Protein AF-A0A4Q4Y259-F1 (afdb_monomer_lite)

Radius of gyration: 26.45 Å; chains: 1; bounding box: 68×45×66 Å

Secondary structure (DSSP, 8-state):
-PPPSTTS-TTS-S-SSHHHHTT---SS-S----GGGS-HHHHHHT----TT-----BTTBSS----TTTGGGGSTT-HHHHHHHHHHHHHHHHSPPP--HHHHHHHHHHHHTTTS-HHHHHHHH-SS-EEEEEE-SSEEEEEEEETTEEEEEEEETT--TT-GGGTTTSHHHHHHHHHHHHH---PPPPHHHHHHHHHHHHHHTHHHHHHHHHHHHHH--S-GGGSHHHHHHHHHHHIIIIIS-HHHHHHHHHHHHHHHH--S--HHHHHHHHT--TT-SSSTTS--HHHHHHHHHHHHHTTSSPP---SEEEEEETT--EEEEEE----

Sequence (331 aa):
MPYSEANAPDHIPEGELVEALLSEKRPGGIGTVPLQDLTPEQRAITNLVKLGERNDRIKGDPYGVLAKWSGNVAHPEDVRMLGVLGPVCEELAMLEQRDTEEIRAIQTLLQRIPITEPDALGKEMATDDFEVVRDLPEELVVRFLLHSKTVRLMHAKDLDKGDTKTYDRATRAKVAKRKEEALLDEGKMPIATQQYLMAHILAERKNEFGARFNAEKDARPMDHRKSVLGELRSLAREMYWLDLSQTERADARKEADRMHQSLEPHDELAAIRSCWYSAWSNAGKDVDPFRNYLKDQTAAKSRVWEFVEEDIFVAVDKNLNVVFCNVENIV

Foldseek 3Di:
DDDDPPPPPPPDFPDPDVCSVVVDDDPDDDDDDDPVPDDPVRVVVVPQPDPDDDPQDDVPDNPDDDDPPVGCCPPPPPPVVCVVVVVVVVVVVPDDDPPDPLVVLVVVLVVCLLPDDPQVSQVVQAPDDKDFPDDDCQKTWIWGDRPPFIEIEMERQQDDPVDPVSVCVRPLNVQLVVVLVVLPPDDDQDPLLLLLQLLVCCVVPVVPQVVQLVVCLVVVDPPCCPGSLVVSSLVSLQCLQPVDDPVRNVVSVVVSVVVVPDPDDSPSSVSSVSSDDPQCPPPPSNDRVSNVVSSVVSSVVVCSDPDDPTQWYWYAYSSSHTPDIDHHDPD

pLDDT: mean 74.48, std 22.22, range [24.39, 97.44]

Structure (mmCIF, N/CA/C/O backbone):
data_AF-A0A4Q4Y259-F1
#
_entry.id   AF-A0A4Q4Y259-F1
#
loop_
_atom_site.group_PDB
_atom_site.id
_atom_site.type_symbol
_atom_site.label_atom_id
_atom_site.label_alt_id
_atom_site.label_comp_id
_atom_site.label_asym_id
_atom_site.label_entity_id
_atom_site.label_seq_id
_atom_site.pdbx_PDB_ins_code
_atom_site.Cartn_x
_atom_site.Cartn_y
_atom_site.Cartn_z
_atom_site.occupancy
_atom_site.B_iso_or_equiv
_atom_site.auth_seq_id
_atom_site.auth_comp_id
_atom_site.auth_asym_id
_atom_site.auth_atom_id
_atom_site.pdbx_PDB_model_num
ATOM 1 N N . MET A 1 1 ? -3.836 -9.875 -19.331 1.00 24.39 1 MET A N 1
ATOM 2 C CA . MET A 1 1 ? -4.846 -10.262 -20.347 1.00 24.39 1 MET A CA 1
ATOM 3 C C . MET A 1 1 ? -6.226 -10.009 -19.763 1.00 24.39 1 MET A C 1
ATOM 5 O O . MET A 1 1 ? -6.398 -10.388 -18.608 1.00 24.39 1 MET A O 1
ATOM 9 N N . PRO A 1 2 ? -7.178 -9.374 -20.471 1.00 34.97 2 PRO A N 1
ATOM 10 C CA . PRO A 1 2 ? -8.530 -9.264 -19.949 1.00 34.97 2 PRO A CA 1
ATOM 11 C C . PRO A 1 2 ? -9.170 -10.649 -20.054 1.00 34.97 2 PRO A C 1
ATOM 13 O O . PRO A 1 2 ? -9.213 -11.249 -21.129 1.00 34.97 2 PRO A O 1
ATOM 16 N N . TYR A 1 3 ? -9.572 -11.197 -18.913 1.00 27.38 3 TYR A N 1
ATOM 17 C CA . TYR A 1 3 ? -10.376 -12.408 -18.880 1.00 27.38 3 TYR A CA 1
ATOM 18 C C . TYR A 1 3 ? -11.761 -12.096 -19.451 1.00 27.38 3 TYR A C 1
ATOM 20 O O . TYR A 1 3 ? -12.354 -11.067 -19.141 1.00 27.38 3 TYR A O 1
ATOM 28 N N . SER A 1 4 ? -12.242 -12.998 -20.302 1.00 34.53 4 SER A N 1
ATOM 29 C CA . SER A 1 4 ? -13.571 -12.984 -20.901 1.00 34.53 4 SER A CA 1
ATOM 30 C C . SER A 1 4 ? -14.673 -13.089 -19.844 1.00 34.53 4 SER A C 1
ATOM 32 O O . SER A 1 4 ? -14.618 -13.953 -18.968 1.00 34.53 4 SER A O 1
ATOM 34 N N . GLU A 1 5 ? -15.693 -12.260 -20.029 1.00 41.47 5 GLU A N 1
ATOM 35 C CA . GLU A 1 5 ? -16.907 -11.976 -19.246 1.00 41.47 5 GLU A CA 1
ATOM 36 C C . GLU A 1 5 ? -17.855 -13.163 -18.975 1.00 41.47 5 GLU A C 1
ATOM 38 O O . GLU A 1 5 ? -19.022 -12.972 -18.659 1.00 41.47 5 GLU A O 1
ATOM 43 N N . ALA A 1 6 ? -17.409 -14.413 -19.083 1.00 36.09 6 ALA A N 1
ATOM 44 C CA . ALA A 1 6 ? -18.327 -15.555 -19.084 1.00 36.09 6 ALA A CA 1
ATOM 45 C C . ALA A 1 6 ? -18.916 -15.913 -17.702 1.00 36.09 6 ALA A C 1
ATOM 47 O O . ALA A 1 6 ? -19.852 -16.701 -17.641 1.00 36.09 6 ALA A O 1
ATOM 48 N N . ASN A 1 7 ? -18.386 -15.349 -16.608 1.00 37.34 7 ASN A N 1
ATOM 49 C CA . ASN A 1 7 ? -18.832 -15.629 -15.233 1.00 37.34 7 ASN A CA 1
ATOM 50 C C . ASN A 1 7 ? -19.147 -14.355 -14.422 1.00 37.34 7 ASN A C 1
ATOM 52 O O . ASN A 1 7 ? -19.228 -14.415 -13.195 1.00 37.34 7 ASN A O 1
ATOM 56 N N . ALA A 1 8 ? -19.262 -13.197 -15.077 1.00 37.75 8 ALA A N 1
ATOM 57 C CA . ALA A 1 8 ? -19.633 -11.957 -14.405 1.00 37.75 8 ALA A CA 1
ATOM 58 C C . ALA A 1 8 ? -21.146 -11.953 -14.101 1.00 37.75 8 ALA A C 1
ATOM 60 O O . ALA A 1 8 ? -21.926 -12.364 -14.958 1.00 37.75 8 ALA A O 1
ATOM 61 N N . PRO A 1 9 ? -21.582 -11.509 -12.909 1.00 39.56 9 PRO A N 1
ATOM 62 C CA . PRO A 1 9 ? -22.999 -11.311 -12.625 1.00 39.56 9 PRO A CA 1
ATOM 63 C C . PRO A 1 9 ? -23.635 -10.299 -13.593 1.00 39.56 9 PRO A C 1
ATOM 65 O O . PRO A 1 9 ? -23.009 -9.291 -13.911 1.00 39.56 9 PRO A O 1
ATOM 68 N N . ASP A 1 10 ? -24.897 -10.510 -13.983 1.00 39.22 10 ASP A N 1
ATOM 69 C CA . ASP A 1 10 ? -25.630 -9.717 -15.000 1.00 39.22 10 ASP A CA 1
ATOM 70 C C . ASP A 1 10 ? -25.783 -8.203 -14.699 1.00 39.22 10 ASP A C 1
ATOM 72 O O . ASP A 1 10 ? -26.391 -7.467 -15.471 1.00 39.22 10 ASP A O 1
ATOM 76 N N . HIS A 1 11 ? -25.272 -7.721 -13.564 1.00 40.78 11 HIS A N 1
ATOM 77 C CA . HIS A 1 11 ? -25.380 -6.340 -13.083 1.00 40.78 11 HIS A CA 1
ATOM 78 C C . HIS A 1 11 ? -24.068 -5.544 -13.164 1.00 40.78 11 HIS A C 1
ATOM 80 O O . HIS A 1 11 ? -24.002 -4.432 -12.641 1.00 40.78 11 HIS A O 1
ATOM 86 N N . ILE A 1 12 ? -23.026 -6.072 -13.814 1.00 37.03 12 ILE A N 1
ATOM 87 C CA . ILE A 1 12 ? -21.824 -5.281 -14.108 1.00 37.03 12 ILE A CA 1
ATOM 88 C C . ILE A 1 12 ? -22.104 -4.377 -15.328 1.00 37.03 12 ILE A C 1
ATOM 90 O O . ILE A 1 12 ? -22.454 -4.894 -16.388 1.00 37.03 12 ILE A O 1
ATOM 94 N N . PRO A 1 13 ? -21.967 -3.040 -15.216 1.00 37.75 13 PRO A N 1
ATOM 95 C CA . PRO A 1 13 ? -22.137 -2.130 -16.349 1.00 37.75 13 PRO A CA 1
ATOM 96 C C . PRO A 1 13 ? -21.111 -2.414 -17.458 1.00 37.75 13 PRO A C 1
ATOM 98 O O . PRO A 1 13 ? -19.935 -2.611 -17.164 1.00 37.75 13 PRO A O 1
ATOM 101 N N . GLU A 1 14 ? -21.526 -2.342 -18.729 1.00 37.47 14 GLU A N 1
ATOM 102 C CA . GLU A 1 14 ? -20.704 -2.616 -19.933 1.00 37.47 14 GLU A CA 1
ATOM 103 C C . GLU A 1 14 ? -19.493 -1.663 -20.135 1.00 37.47 14 GLU A C 1
ATOM 105 O O . GLU A 1 14 ? -18.800 -1.727 -21.151 1.00 37.47 14 GLU A O 1
ATOM 110 N N . GLY A 1 15 ? -19.205 -0.757 -19.193 1.00 40.38 15 GLY A N 1
ATOM 111 C CA . GLY A 1 15 ? -18.037 0.120 -19.248 1.00 40.38 15 GLY A CA 1
ATOM 112 C C . GLY A 1 15 ? -17.728 0.828 -17.927 1.00 40.38 15 GLY A C 1
ATOM 113 O O . GLY A 1 15 ? -18.624 1.247 -17.202 1.00 40.38 15 GLY A O 1
ATOM 114 N N . GLU A 1 16 ? -16.437 1.028 -17.649 1.00 36.19 16 GLU A N 1
ATOM 115 C CA . GLU A 1 16 ? -15.901 1.677 -16.434 1.00 36.19 16 GLU A CA 1
ATOM 116 C C . GLU A 1 16 ? -15.997 3.223 -16.452 1.00 36.19 16 GLU A C 1
ATOM 118 O O . GLU A 1 16 ? -15.296 3.915 -15.713 1.00 36.19 16 GLU A O 1
ATOM 123 N N . LEU A 1 17 ? -16.828 3.797 -17.327 1.00 39.91 17 LEU A N 1
ATOM 124 C CA . LEU A 1 17 ? -16.978 5.246 -17.489 1.00 39.91 17 LEU A CA 1
ATOM 125 C C . LEU A 1 17 ? -18.254 5.735 -16.799 1.00 39.91 17 LEU A C 1
ATOM 127 O O . LEU A 1 17 ? -19.310 5.117 -16.909 1.00 39.91 17 LEU A O 1
ATOM 131 N N . VAL A 1 18 ? -18.175 6.888 -16.130 1.00 37.44 18 VAL A N 1
ATOM 132 C CA . VAL A 1 18 ? -19.311 7.522 -15.430 1.00 37.44 18 VAL A CA 1
ATOM 133 C C . VAL A 1 18 ? -20.501 7.735 -16.367 1.00 37.44 18 VAL A C 1
ATOM 135 O O . VAL A 1 18 ? -21.645 7.579 -15.961 1.00 37.44 18 VAL A O 1
ATOM 138 N N . GLU A 1 19 ? -20.252 8.021 -17.642 1.00 42.81 19 GLU A N 1
ATOM 139 C CA . GLU A 1 19 ? -21.302 8.166 -18.649 1.00 42.81 19 GLU A CA 1
ATOM 140 C C . GLU A 1 19 ? -22.092 6.869 -18.899 1.00 42.81 19 GLU A C 1
ATOM 142 O O . GLU A 1 19 ? -23.280 6.930 -19.211 1.00 42.81 19 GLU A O 1
ATOM 147 N N . ALA A 1 20 ? -21.464 5.701 -18.716 1.00 37.91 20 ALA A N 1
ATOM 148 C CA . ALA A 1 20 ? -22.149 4.410 -18.768 1.00 37.91 20 ALA A CA 1
ATOM 149 C C . ALA A 1 20 ? -22.998 4.170 -17.506 1.00 37.91 20 ALA A C 1
ATOM 151 O O . ALA A 1 20 ? -24.110 3.659 -17.612 1.00 37.91 20 ALA A O 1
ATOM 152 N N . LEU A 1 21 ? -22.524 4.614 -16.335 1.00 36.25 21 LEU A N 1
ATOM 153 C CA . LEU A 1 21 ? -23.263 4.545 -15.064 1.00 36.25 21 LEU A CA 1
ATOM 154 C C . LEU A 1 21 ? -24.482 5.482 -15.026 1.00 36.25 21 LEU A C 1
ATOM 156 O O . LEU A 1 21 ? -25.483 5.166 -14.391 1.00 36.25 21 LEU A O 1
ATOM 160 N N . LEU A 1 22 ? -24.425 6.613 -15.732 1.00 41.03 22 LEU A N 1
ATOM 161 C CA . LEU A 1 22 ? -25.507 7.602 -15.788 1.00 41.03 22 LEU A CA 1
ATOM 162 C C . LEU A 1 22 ? -26.545 7.330 -16.894 1.00 41.03 22 LEU A C 1
ATOM 164 O O . LEU A 1 22 ? -27.481 8.106 -17.051 1.00 41.03 22 LEU A O 1
ATOM 168 N N . SER A 1 23 ? -26.416 6.239 -17.664 1.00 40.19 23 SER A N 1
ATOM 169 C CA . SER A 1 23 ? -27.315 5.893 -18.787 1.00 40.19 23 SER A CA 1
ATOM 170 C C . SER A 1 23 ? -27.479 6.991 -19.855 1.00 40.19 23 SER A C 1
ATOM 172 O O . SER A 1 23 ? -28.432 6.979 -20.639 1.00 40.19 23 SER A O 1
ATOM 174 N N . GLU A 1 24 ? -26.537 7.932 -19.947 1.00 41.72 24 GLU A N 1
ATOM 175 C CA . GLU A 1 24 ? -26.575 9.013 -20.928 1.00 41.72 24 GLU A CA 1
ATOM 176 C C . GLU A 1 24 ? -25.781 8.621 -22.181 1.00 41.72 24 GLU A C 1
ATOM 178 O O . GLU A 1 24 ? -24.554 8.726 -22.249 1.00 41.72 24 GLU A O 1
ATOM 183 N N . LYS A 1 25 ? -26.483 8.184 -23.235 1.00 35.44 25 LYS A N 1
ATOM 184 C CA . LYS A 1 25 ? -25.860 8.027 -24.557 1.00 35.44 25 LYS A CA 1
ATOM 185 C C . LYS A 1 25 ? -25.509 9.404 -25.120 1.00 35.44 25 LYS A C 1
ATOM 187 O O . LYS A 1 25 ? -26.401 10.176 -25.471 1.00 35.44 25 LYS A O 1
ATOM 192 N N . ARG A 1 26 ? -24.213 9.692 -25.292 1.00 38.00 26 ARG A N 1
ATOM 193 C CA . ARG A 1 26 ? -23.769 10.874 -26.048 1.00 38.00 26 ARG A CA 1
ATOM 194 C C . ARG A 1 26 ? -24.343 10.837 -27.475 1.00 38.00 26 ARG A C 1
ATOM 196 O O . ARG A 1 26 ? -24.192 9.822 -28.162 1.00 38.00 26 ARG A O 1
ATOM 203 N N . PRO A 1 27 ? -24.940 11.933 -27.972 1.00 34.78 27 PRO A N 1
ATOM 204 C CA . PRO A 1 27 ? -25.269 12.054 -29.381 1.00 34.78 27 PRO A CA 1
ATOM 205 C C . PRO A 1 27 ? -23.975 12.336 -30.156 1.00 34.78 27 PRO A C 1
ATOM 207 O O . PRO A 1 27 ? -23.442 13.441 -30.123 1.00 34.78 27 PRO A O 1
ATOM 210 N N . GLY A 1 28 ? -23.454 11.314 -30.833 1.00 41.75 28 GLY A N 1
ATOM 211 C CA . GLY A 1 28 ? -22.252 11.411 -31.664 1.00 41.75 28 GLY A CA 1
ATOM 212 C C . GLY A 1 28 ? -21.236 10.346 -31.281 1.00 41.75 28 GLY A C 1
ATOM 213 O O . GLY A 1 28 ? -20.637 10.405 -30.212 1.00 41.75 28 GLY A O 1
ATOM 214 N N . GLY A 1 29 ? -21.099 9.347 -32.151 1.00 33.62 29 GLY A N 1
ATOM 215 C CA . GLY A 1 29 ? -20.267 8.170 -31.937 1.00 33.62 29 GLY A CA 1
ATOM 216 C C . GLY A 1 29 ? -18.776 8.450 -31.740 1.00 33.62 29 GLY A C 1
ATOM 217 O O . GLY A 1 29 ? -18.287 9.573 -31.832 1.00 33.62 29 GLY A O 1
ATOM 218 N N . ILE A 1 30 ? -18.081 7.348 -31.467 1.00 37.62 30 ILE A N 1
ATOM 219 C CA . ILE A 1 30 ? -16.670 7.201 -31.107 1.00 37.62 30 ILE A CA 1
ATOM 220 C C . ILE A 1 30 ? -15.769 8.038 -32.028 1.00 37.62 30 ILE A C 1
ATOM 222 O O . ILE A 1 30 ? -15.436 7.646 -33.142 1.00 37.62 30 ILE A O 1
ATOM 226 N N . GLY A 1 31 ? -15.369 9.204 -31.534 1.00 34.03 31 GLY A N 1
ATOM 227 C CA . GLY A 1 31 ? -14.418 10.095 -32.180 1.00 34.03 31 GLY A CA 1
ATOM 228 C C . GLY A 1 31 ? -13.894 11.073 -31.143 1.00 34.03 31 GLY A C 1
ATOM 229 O O . GLY A 1 31 ? -14.495 12.111 -30.886 1.00 34.03 31 GLY A O 1
ATOM 230 N N . THR A 1 32 ? -12.794 10.718 -30.486 1.00 38.12 32 THR A N 1
ATOM 231 C CA . THR A 1 32 ? -12.085 11.613 -29.567 1.00 38.12 32 THR A CA 1
ATOM 232 C C . THR A 1 32 ? -11.557 12.825 -30.335 1.00 38.12 32 THR A C 1
ATOM 234 O O . THR A 1 32 ? -10.631 12.689 -31.133 1.00 38.12 32 THR A O 1
ATOM 237 N N . VAL A 1 33 ? -12.128 14.007 -30.087 1.00 38.31 33 VAL A N 1
ATOM 238 C CA . VAL A 1 33 ? -11.609 15.285 -30.597 1.00 38.31 33 VAL A CA 1
ATOM 239 C C . VAL A 1 33 ? -10.505 15.783 -29.650 1.00 38.31 33 VAL A C 1
ATOM 241 O O . VAL A 1 33 ? -10.733 15.826 -28.436 1.00 38.31 33 VAL A O 1
ATOM 244 N N . PRO A 1 34 ? -9.307 16.139 -30.148 1.00 39.88 34 PRO A N 1
ATOM 245 C CA . PRO A 1 34 ? -8.234 16.680 -29.317 1.00 39.88 34 PRO A CA 1
ATOM 246 C C . PRO A 1 34 ? -8.643 17.977 -28.600 1.00 39.88 34 PRO A C 1
ATOM 248 O O . PRO A 1 34 ? -9.312 18.838 -29.162 1.00 39.88 34 PRO A O 1
ATOM 251 N N . LEU A 1 35 ? -8.202 18.157 -27.349 1.00 36.12 35 LEU A N 1
ATOM 252 C CA . LEU A 1 35 ? -8.631 19.265 -26.476 1.00 36.12 35 LEU A CA 1
ATOM 253 C C . LEU A 1 35 ? -8.304 20.664 -27.045 1.00 36.12 35 LEU A C 1
ATOM 255 O O . LEU A 1 35 ? -8.989 21.647 -26.739 1.00 36.12 35 LEU A O 1
ATOM 259 N N . GLN A 1 36 ? -7.246 20.769 -27.860 1.00 42.16 36 GLN A N 1
ATOM 260 C CA . GLN A 1 36 ? -6.876 22.003 -28.560 1.00 42.16 36 GLN A CA 1
ATOM 261 C C . GLN A 1 36 ? -7.914 22.455 -29.596 1.00 42.16 36 GLN A C 1
ATOM 263 O O . GLN A 1 36 ? -8.007 23.655 -29.840 1.00 42.16 36 GLN A O 1
ATOM 268 N N . ASP A 1 37 ? -8.724 21.527 -30.106 1.00 42.53 37 ASP A N 1
ATOM 269 C CA . ASP A 1 37 ? -9.690 21.762 -31.181 1.00 42.53 37 ASP A CA 1
ATOM 270 C C . ASP A 1 37 ? -11.105 22.054 -30.645 1.00 42.53 37 ASP A C 1
ATOM 272 O O . ASP A 1 37 ? -12.035 22.288 -31.414 1.00 42.53 37 ASP A O 1
ATOM 276 N N . LEU A 1 38 ? -11.275 22.069 -29.316 1.00 44.66 38 LEU A N 1
ATOM 277 C CA . LEU A 1 38 ? -12.524 22.448 -28.652 1.00 44.66 38 LEU A CA 1
ATOM 278 C C . LEU A 1 38 ? -12.680 23.969 -28.580 1.00 44.66 38 LEU A C 1
ATOM 280 O O . LEU A 1 38 ? -11.741 24.684 -28.208 1.00 44.66 38 LEU A O 1
ATOM 284 N N . THR A 1 39 ? -13.895 24.456 -28.841 1.00 53.72 39 THR A N 1
ATOM 285 C CA . THR A 1 39 ? -14.223 25.877 -28.658 1.00 53.72 39 THR A CA 1
ATOM 286 C C . THR A 1 39 ? -14.230 26.261 -27.168 1.00 53.72 39 THR A C 1
ATOM 288 O O . THR A 1 39 ? -14.347 25.388 -26.297 1.00 53.72 39 THR A O 1
ATOM 291 N N . PRO A 1 40 ? -14.109 27.558 -26.827 1.00 48.81 40 PRO A N 1
ATOM 292 C CA . PRO A 1 40 ? -14.155 28.020 -25.438 1.00 48.81 40 PRO A CA 1
ATOM 293 C C . PRO A 1 40 ? -15.427 27.598 -24.689 1.00 48.81 40 PRO A C 1
ATOM 295 O O . PRO A 1 40 ? -15.341 27.191 -23.531 1.00 48.81 40 PRO A O 1
ATOM 298 N N . GLU A 1 41 ? -16.588 27.617 -25.349 1.00 50.19 41 GLU A N 1
ATOM 299 C CA . GLU A 1 41 ? -17.862 27.190 -24.763 1.00 50.19 41 GLU A CA 1
ATOM 300 C C . GLU A 1 41 ? -17.892 25.674 -24.522 1.00 50.19 41 GLU A C 1
ATOM 302 O O . GLU A 1 41 ? -18.325 25.229 -23.462 1.00 50.19 41 GLU A O 1
ATOM 307 N N . GLN A 1 42 ? -17.358 24.870 -25.450 1.00 46.72 42 GLN A N 1
ATOM 308 C CA . GLN A 1 42 ? -17.239 23.419 -25.272 1.00 46.72 42 GLN A CA 1
ATOM 309 C C . GLN A 1 42 ? -16.281 23.068 -24.129 1.00 46.72 42 GLN A C 1
ATOM 311 O O . GLN A 1 42 ? -16.587 22.192 -23.324 1.00 46.72 42 GLN A O 1
ATOM 316 N N . ARG A 1 43 ? -15.156 23.783 -23.992 1.00 46.91 43 ARG A N 1
ATOM 317 C CA . ARG A 1 43 ? -14.239 23.617 -22.850 1.00 46.91 43 ARG A CA 1
ATOM 318 C C . ARG A 1 43 ? -14.888 23.975 -21.521 1.00 46.91 43 ARG A C 1
ATOM 320 O O . ARG A 1 43 ? -14.661 23.262 -20.546 1.00 46.91 43 ARG A O 1
ATOM 327 N N . ALA A 1 44 ? -15.694 25.032 -21.472 1.00 43.69 44 ALA A N 1
ATOM 328 C CA . ALA A 1 44 ? -16.391 25.429 -20.251 1.00 43.69 44 ALA A CA 1
ATOM 329 C C . ALA A 1 44 ? -17.349 24.334 -19.745 1.00 43.69 44 ALA A C 1
ATOM 331 O O . ALA A 1 44 ? -17.494 24.166 -18.540 1.00 43.69 44 ALA A O 1
ATOM 332 N N . ILE A 1 45 ? -17.926 23.536 -20.649 1.00 40.12 45 ILE A N 1
ATOM 333 C CA . ILE A 1 45 ? -18.827 22.424 -20.306 1.00 40.12 45 ILE A CA 1
ATOM 334 C C . ILE A 1 45 ? -18.051 21.181 -19.824 1.00 40.12 45 ILE A C 1
ATOM 336 O O . ILE A 1 45 ? -18.588 20.365 -19.082 1.00 40.12 45 ILE A O 1
ATOM 340 N N . THR A 1 46 ? -16.763 21.039 -20.171 1.00 39.53 46 THR A N 1
ATOM 341 C CA . THR A 1 46 ? -15.952 19.875 -19.750 1.00 39.53 46 THR A CA 1
ATOM 342 C C . THR A 1 46 ? -15.566 19.863 -18.265 1.00 39.53 46 THR A C 1
ATOM 344 O O . THR A 1 46 ? -15.065 18.844 -17.798 1.00 39.53 46 THR A O 1
ATOM 347 N N . ASN A 1 47 ? -15.778 20.962 -17.522 1.00 40.94 47 ASN A N 1
ATOM 348 C CA . ASN A 1 47 ? -15.535 21.077 -16.073 1.00 40.94 47 ASN A CA 1
ATOM 349 C C . ASN A 1 47 ? -14.184 20.507 -15.581 1.00 40.94 47 ASN A C 1
ATOM 351 O O . ASN A 1 47 ? -14.058 20.007 -14.463 1.00 40.94 47 ASN A O 1
ATOM 355 N N . LEU A 1 48 ? -13.134 20.625 -16.399 1.00 33.44 48 LEU A N 1
ATOM 356 C CA . LEU A 1 48 ? -11.762 20.368 -15.975 1.00 33.44 48 LEU A CA 1
ATOM 357 C C . LEU A 1 48 ? -11.286 21.553 -15.124 1.00 33.44 48 LEU A C 1
ATOM 359 O O . LEU A 1 48 ? -11.087 22.661 -15.623 1.00 33.44 48 LEU A O 1
ATOM 363 N N . VAL A 1 49 ? -11.128 21.319 -13.823 1.00 33.22 49 VAL A N 1
ATOM 364 C CA . VAL A 1 49 ? -10.568 22.281 -12.864 1.00 33.22 49 VAL A CA 1
ATOM 365 C C . VAL A 1 49 ? -9.212 22.812 -13.371 1.00 33.22 49 VAL A C 1
ATOM 367 O O . VAL A 1 49 ? -8.428 22.083 -13.978 1.00 33.22 49 VAL A O 1
ATOM 370 N N . LYS A 1 50 ? -8.984 24.116 -13.156 1.00 34.75 50 LYS A N 1
ATOM 371 C CA . LYS A 1 50 ? -7.931 24.978 -13.729 1.00 34.75 50 LYS A CA 1
ATOM 372 C C . LYS A 1 50 ? -6.578 24.298 -14.000 1.00 34.75 50 LYS A C 1
ATOM 374 O O . LYS A 1 50 ? -5.902 23.807 -13.102 1.00 34.75 50 LYS A O 1
ATOM 379 N N . LEU A 1 51 ? -6.141 24.413 -15.254 1.00 30.62 51 LEU A N 1
ATOM 380 C CA . LEU A 1 51 ? -4.812 24.033 -15.732 1.00 30.62 51 LEU A CA 1
ATOM 381 C C . LEU A 1 51 ? -3.710 24.870 -15.052 1.00 30.62 51 LEU A C 1
ATOM 383 O O . LEU A 1 51 ? -3.749 26.097 -15.117 1.00 30.62 51 LEU A O 1
ATOM 387 N N . GLY A 1 52 ? -2.695 24.212 -14.483 1.00 29.80 52 GLY A N 1
ATOM 388 C CA . GLY A 1 52 ? -1.431 24.851 -14.083 1.00 29.80 52 GLY A CA 1
ATOM 389 C C . GLY A 1 52 ? -0.867 24.409 -12.735 1.00 29.80 52 GLY A C 1
ATOM 390 O O . GLY A 1 52 ? 0.343 24.492 -12.540 1.00 29.80 52 GLY A O 1
ATOM 391 N N . GLU A 1 53 ? -1.697 23.873 -11.842 1.00 33.62 53 GLU A N 1
ATOM 392 C CA . GLU A 1 53 ? -1.242 23.370 -10.545 1.00 33.62 53 GLU A CA 1
ATOM 393 C C . GLU A 1 53 ? -1.438 21.861 -10.442 1.00 33.62 53 GLU A C 1
ATOM 395 O O . GLU A 1 53 ? -2.543 21.329 -10.531 1.00 33.62 53 GLU A O 1
ATOM 400 N N . ARG A 1 54 ? -0.316 21.161 -10.273 1.00 34.53 54 ARG A N 1
ATOM 401 C CA . ARG A 1 54 ? -0.273 19.741 -9.944 1.00 34.53 54 ARG A CA 1
ATOM 402 C C . ARG A 1 54 ? -0.365 19.643 -8.424 1.00 34.53 54 ARG A C 1
ATOM 404 O O . ARG A 1 54 ? 0.505 20.171 -7.732 1.00 34.53 54 ARG A O 1
ATOM 411 N N . ASN A 1 55 ? -1.425 19.027 -7.907 1.00 38.66 55 ASN A N 1
ATOM 412 C CA . ASN A 1 55 ? -1.524 18.753 -6.479 1.00 38.66 55 ASN A CA 1
ATOM 413 C C . ASN A 1 55 ? -1.022 17.327 -6.225 1.00 38.66 55 ASN A C 1
ATOM 415 O O . ASN A 1 55 ? -1.712 16.343 -6.469 1.00 38.66 55 ASN A O 1
ATOM 419 N N . ASP A 1 56 ? 0.241 17.233 -5.821 1.00 36.94 56 ASP A N 1
ATOM 420 C CA . ASP A 1 56 ? 1.026 15.991 -5.799 1.00 36.94 56 ASP A CA 1
ATOM 421 C C . ASP A 1 56 ? 0.831 15.167 -4.520 1.00 36.94 56 ASP A C 1
ATOM 423 O O . ASP A 1 56 ? 1.572 14.211 -4.288 1.00 36.94 56 ASP A O 1
ATOM 427 N N . ARG A 1 57 ? -0.066 15.597 -3.629 1.00 35.84 57 ARG A N 1
ATOM 428 C CA . ARG A 1 57 ? -0.184 15.061 -2.272 1.00 35.84 57 ARG A CA 1
ATOM 429 C C . ARG A 1 57 ? -1.636 15.005 -1.824 1.00 35.84 57 ARG A C 1
ATOM 431 O O . ARG A 1 57 ? -2.291 16.040 -1.737 1.00 35.84 57 ARG A O 1
ATOM 438 N N . ILE A 1 58 ? -2.073 13.814 -1.428 1.00 41.19 58 ILE A N 1
ATOM 439 C CA . ILE A 1 58 ? -3.249 13.626 -0.580 1.00 41.19 58 ILE A CA 1
ATOM 440 C C . ILE A 1 58 ? -2.790 13.822 0.869 1.00 41.19 58 ILE A C 1
ATOM 442 O O . ILE A 1 58 ? -1.778 13.266 1.305 1.00 41.19 58 ILE A O 1
ATOM 446 N N . LYS A 1 59 ? -3.490 14.658 1.638 1.00 34.12 59 LYS A N 1
ATOM 447 C CA . LYS A 1 59 ? -3.150 14.885 3.048 1.00 34.12 59 LYS A CA 1
ATOM 448 C C . LYS A 1 59 ? -3.551 13.638 3.849 1.00 34.12 59 LYS A C 1
ATOM 450 O O . LYS A 1 59 ? -4.727 13.444 4.116 1.00 34.12 59 LYS A O 1
ATOM 455 N N . GLY A 1 60 ? -2.573 12.804 4.205 1.00 35.03 60 GLY A N 1
ATOM 456 C CA . GLY A 1 60 ? -2.784 11.544 4.936 1.00 35.03 60 GLY A CA 1
ATOM 457 C C . GLY A 1 60 ? -2.317 10.293 4.188 1.00 35.03 60 GLY A C 1
ATOM 458 O O . GLY A 1 60 ? -2.090 9.276 4.829 1.00 35.03 60 GLY A O 1
ATOM 459 N N . ASP A 1 61 ? -2.078 10.388 2.876 1.00 35.41 61 ASP A N 1
ATOM 460 C CA . ASP A 1 61 ? -1.518 9.301 2.067 1.00 35.41 61 ASP A CA 1
ATOM 461 C C . ASP A 1 61 ? -0.363 9.832 1.193 1.00 35.41 61 ASP A C 1
ATOM 463 O O . ASP A 1 61 ? -0.589 10.454 0.149 1.00 35.41 61 ASP A O 1
ATOM 467 N N . PRO A 1 62 ? 0.898 9.635 1.621 1.00 33.59 62 PRO A N 1
ATOM 468 C CA . PRO A 1 62 ? 2.068 10.090 0.879 1.00 33.59 62 PRO A CA 1
ATOM 469 C C . PRO A 1 62 ? 2.406 9.220 -0.347 1.00 33.59 62 PRO A C 1
ATOM 471 O O . PRO A 1 62 ? 3.372 9.545 -1.045 1.00 33.59 62 PRO A O 1
ATOM 474 N N . TYR A 1 63 ? 1.645 8.151 -0.618 1.00 35.84 63 TYR A N 1
ATOM 475 C CA . TYR A 1 63 ? 1.868 7.205 -1.718 1.00 35.84 63 TYR A CA 1
ATOM 476 C C . TYR A 1 63 ? 0.719 7.140 -2.734 1.00 35.84 63 TYR A C 1
ATOM 478 O O . TYR A 1 63 ? 0.906 6.552 -3.801 1.00 35.84 63 TYR A O 1
ATOM 486 N N . GLY A 1 64 ? -0.416 7.787 -2.464 1.00 34.50 64 GLY A N 1
ATOM 487 C CA . GLY A 1 64 ? -1.526 7.916 -3.404 1.00 34.50 64 GLY A CA 1
ATOM 488 C C . GLY A 1 64 ? -1.101 8.598 -4.708 1.00 34.50 64 GLY A C 1
ATOM 489 O O . GLY A 1 64 ? -0.869 9.808 -4.759 1.00 34.50 64 GLY A O 1
ATOM 490 N N . VAL A 1 65 ? -0.985 7.822 -5.788 1.00 33.59 65 VAL A N 1
ATOM 491 C CA . VAL A 1 65 ? -0.754 8.347 -7.138 1.00 33.59 65 VAL A CA 1
ATOM 492 C C . VAL A 1 65 ? -2.108 8.611 -7.782 1.00 33.59 65 VAL A C 1
ATOM 494 O O . VAL A 1 65 ? -2.848 7.677 -8.075 1.00 33.59 65 VAL A O 1
ATOM 497 N N . LEU A 1 66 ? -2.410 9.881 -8.059 1.00 36.38 66 LEU A N 1
ATOM 498 C CA . LEU A 1 66 ? -3.553 10.243 -8.894 1.00 36.38 66 LEU A CA 1
ATOM 499 C C . LEU A 1 66 ? -3.299 9.719 -10.316 1.00 36.38 66 LEU A C 1
ATOM 501 O O . LEU A 1 66 ? -2.420 10.219 -11.030 1.00 36.38 66 LEU A O 1
ATOM 505 N N . ALA A 1 67 ? -4.029 8.685 -10.725 1.00 33.50 67 ALA A N 1
ATOM 506 C CA . ALA A 1 67 ? -3.944 8.181 -12.083 1.00 33.50 67 ALA A CA 1
ATOM 507 C C . ALA A 1 67 ? -4.566 9.209 -13.038 1.00 33.50 67 ALA A C 1
ATOM 509 O O . ALA A 1 67 ? -5.634 9.758 -12.794 1.00 33.50 67 ALA A O 1
ATOM 510 N N . LYS A 1 68 ? -3.913 9.486 -14.169 1.00 31.48 68 LYS A N 1
ATOM 511 C CA . LYS A 1 68 ? -4.364 10.522 -15.119 1.00 31.48 68 LYS A CA 1
ATOM 512 C C . LYS A 1 68 ? -5.765 10.249 -15.708 1.00 31.48 68 LYS A C 1
ATOM 514 O O . LYS A 1 68 ? -6.370 11.160 -16.265 1.00 31.48 68 LYS A O 1
ATOM 519 N N . TRP A 1 69 ? -6.248 9.011 -15.585 1.00 31.00 69 TRP A N 1
ATOM 520 C CA . TRP A 1 69 ? -7.572 8.542 -15.996 1.00 31.00 69 TRP A CA 1
ATOM 521 C C . TRP A 1 69 ? -8.600 8.499 -14.856 1.00 31.00 69 TRP A C 1
ATOM 523 O O . TRP A 1 69 ? -9.788 8.465 -15.147 1.00 31.00 69 TRP A O 1
ATOM 533 N N . SER A 1 70 ? -8.190 8.560 -13.580 1.00 35.44 70 SER A N 1
ATOM 534 C CA . SER A 1 70 ? -9.147 8.524 -12.463 1.00 35.44 70 SER A CA 1
ATOM 535 C C . SER A 1 70 ? -9.934 9.828 -12.329 1.00 35.44 70 SER A C 1
ATOM 537 O O . SER A 1 70 ? -10.947 9.871 -11.633 1.00 35.44 70 SER A O 1
ATOM 539 N N . GLY A 1 71 ? -9.470 10.909 -12.974 1.00 35.28 71 GLY A N 1
ATOM 540 C CA . GLY A 1 71 ? -10.006 12.251 -12.766 1.00 35.28 71 GLY A CA 1
ATOM 541 C C . GLY A 1 71 ? -10.083 12.600 -11.273 1.00 35.28 71 GLY A C 1
ATOM 542 O O . GLY A 1 71 ? -9.594 11.878 -10.407 1.00 35.28 71 GLY A O 1
ATOM 543 N N . ASN A 1 72 ? -10.740 13.705 -10.946 1.00 36.06 72 ASN A N 1
ATOM 544 C CA . ASN A 1 72 ? -11.136 13.992 -9.565 1.00 36.06 72 ASN A CA 1
ATOM 545 C C . ASN A 1 72 ? -12.322 13.124 -9.093 1.00 36.06 72 ASN A C 1
ATOM 547 O O . ASN A 1 72 ? -12.817 13.333 -7.995 1.00 36.06 72 ASN A O 1
ATOM 551 N N . VAL A 1 73 ? -12.775 12.142 -9.883 1.00 38.66 73 VAL A N 1
ATOM 552 C CA . VAL A 1 73 ? -14.074 11.474 -9.688 1.00 38.66 73 VAL A CA 1
ATOM 553 C C . VAL A 1 73 ? -14.126 10.667 -8.386 1.00 38.66 73 VAL A C 1
ATOM 555 O O . VAL A 1 73 ? -15.190 10.511 -7.817 1.00 38.66 73 VAL A O 1
ATOM 558 N N . ALA A 1 74 ? -12.991 10.201 -7.864 1.00 37.19 74 ALA A N 1
ATOM 559 C CA . ALA A 1 74 ? -12.946 9.488 -6.584 1.00 37.19 74 ALA A CA 1
ATOM 560 C C . ALA A 1 74 ? -12.759 10.409 -5.358 1.00 37.19 74 ALA A C 1
ATOM 562 O O . ALA A 1 74 ? -12.650 9.916 -4.237 1.00 37.19 74 ALA A O 1
ATOM 563 N N . HIS A 1 75 ? -12.682 11.734 -5.538 1.00 39.16 75 HIS A N 1
ATOM 564 C CA . HIS A 1 75 ? -12.557 12.662 -4.416 1.00 39.16 75 HIS A CA 1
ATOM 565 C C . HIS A 1 75 ? -13.956 13.026 -3.884 1.00 39.16 75 HIS A C 1
ATOM 567 O O . HIS A 1 75 ? -14.788 13.475 -4.674 1.00 39.16 75 HIS A O 1
ATOM 573 N N . PRO A 1 76 ? -14.223 12.923 -2.566 1.00 42.12 76 PRO A N 1
ATOM 574 C CA . PRO A 1 76 ? -15.522 13.278 -1.975 1.00 42.12 76 PRO A CA 1
ATOM 575 C C . PRO A 1 76 ? -15.980 14.717 -2.266 1.00 42.12 76 PRO A C 1
ATOM 577 O O . PRO A 1 76 ? -17.157 15.031 -2.145 1.00 42.12 76 PRO A O 1
ATOM 580 N N . GLU A 1 77 ? -15.046 15.595 -2.646 1.00 39.44 77 GLU A N 1
ATOM 581 C CA . GLU A 1 77 ? -15.309 17.003 -2.978 1.00 39.44 77 GLU A CA 1
ATOM 582 C C . GLU A 1 77 ? -15.498 17.272 -4.489 1.00 39.44 77 GLU A C 1
ATOM 584 O O . GLU A 1 77 ? -15.636 18.430 -4.887 1.00 39.44 77 GLU A O 1
ATOM 589 N N . ASP A 1 78 ? -15.489 16.254 -5.360 1.00 45.44 78 ASP A N 1
ATOM 590 C CA . ASP A 1 78 ? -15.825 16.450 -6.779 1.00 45.44 78 ASP A CA 1
ATOM 591 C C . ASP A 1 78 ? -17.332 16.678 -6.937 1.00 45.44 78 ASP A C 1
ATOM 593 O O . ASP A 1 78 ? -18.156 15.853 -6.549 1.00 45.44 78 ASP A O 1
ATOM 597 N N . VAL A 1 79 ? -17.707 17.799 -7.555 1.00 52.12 79 VAL A N 1
ATOM 598 C CA . VAL A 1 79 ? -19.110 18.191 -7.759 1.00 52.12 79 VAL A CA 1
ATOM 599 C C . VAL A 1 79 ? -19.925 17.140 -8.524 1.00 52.12 79 VAL A C 1
ATOM 601 O O . VAL A 1 79 ? -21.136 17.062 -8.353 1.00 52.12 79 VAL A O 1
ATOM 604 N N . ARG A 1 80 ? -19.287 16.295 -9.343 1.00 53.16 80 ARG A N 1
ATOM 605 C CA . ARG A 1 80 ? -19.958 15.203 -10.065 1.00 53.16 80 ARG A CA 1
ATOM 606 C C . ARG A 1 80 ? -20.301 14.033 -9.150 1.00 53.16 80 ARG A C 1
ATOM 608 O O . ARG A 1 80 ? -21.305 13.371 -9.392 1.00 53.16 80 ARG A O 1
ATOM 615 N N . MET A 1 81 ? -19.540 13.824 -8.071 1.00 47.62 81 MET A N 1
ATOM 616 C CA . MET A 1 81 ? -19.908 12.858 -7.035 1.00 47.62 81 MET A CA 1
ATOM 617 C C . MET A 1 81 ? -21.194 13.258 -6.324 1.00 47.62 81 MET A C 1
ATOM 619 O O . MET A 1 81 ? -21.907 12.373 -5.880 1.00 47.62 81 MET A O 1
ATOM 623 N N . LEU A 1 82 ? -21.573 14.540 -6.295 1.00 55.12 82 LEU A N 1
ATOM 624 C CA . LEU A 1 82 ? -22.887 14.949 -5.783 1.00 55.12 82 LEU A CA 1
ATOM 625 C C . LEU A 1 82 ? -24.039 14.454 -6.668 1.00 55.12 82 LEU A C 1
ATOM 627 O O . LEU A 1 82 ? -25.113 14.184 -6.149 1.00 55.12 82 LEU A O 1
ATOM 631 N N . GLY A 1 83 ? -23.827 14.288 -7.977 1.00 55.69 83 GLY A N 1
ATOM 632 C CA . GLY A 1 83 ? -24.834 13.714 -8.876 1.00 55.69 83 GLY A CA 1
ATOM 633 C C . GLY A 1 83 ? -25.050 12.209 -8.674 1.00 55.69 83 GLY A C 1
ATOM 634 O O . GLY A 1 83 ? -26.124 11.710 -8.982 1.00 55.69 83 GLY A O 1
ATOM 635 N N . VAL A 1 84 ? -24.051 11.500 -8.133 1.00 53.94 84 VAL A N 1
ATOM 636 C CA . VAL A 1 84 ? -24.100 10.051 -7.856 1.00 53.94 84 VAL A CA 1
ATOM 637 C C . VAL A 1 84 ? -24.470 9.781 -6.395 1.00 53.94 84 VAL A C 1
ATOM 639 O O . VAL A 1 84 ? -25.394 9.028 -6.110 1.00 53.94 84 VAL A O 1
ATOM 642 N N . LEU A 1 85 ? -23.771 10.423 -5.458 1.00 52.28 85 LEU A N 1
ATOM 643 C CA . LEU A 1 85 ? -24.005 10.307 -4.020 1.00 52.28 85 LEU A CA 1
ATOM 644 C C . LEU A 1 85 ? -25.252 11.056 -3.572 1.00 52.28 85 LEU A C 1
ATOM 646 O O . LEU A 1 85 ? -25.825 10.664 -2.571 1.00 52.28 85 LEU A O 1
ATOM 650 N N . GLY A 1 86 ? -25.674 12.118 -4.262 1.00 65.50 86 GLY A N 1
ATOM 651 C CA . GLY A 1 86 ? -26.882 12.870 -3.913 1.00 65.50 86 GLY A CA 1
ATOM 652 C C . GLY A 1 86 ? -28.113 11.966 -3.858 1.00 65.50 86 GLY A C 1
ATOM 653 O O . GLY A 1 86 ? -28.678 11.828 -2.778 1.00 65.50 86 GLY A O 1
ATOM 654 N N . PRO A 1 87 ? -28.463 11.267 -4.955 1.00 69.19 87 PRO A N 1
ATOM 655 C CA . PRO A 1 87 ? -29.555 10.297 -4.960 1.00 69.19 87 PRO A CA 1
ATOM 656 C C . PRO A 1 87 ? -29.389 9.184 -3.920 1.00 69.19 87 PRO A C 1
ATOM 658 O O . PRO A 1 87 ? -30.339 8.871 -3.218 1.00 69.19 87 PRO A O 1
ATOM 661 N N . VAL A 1 88 ? -28.178 8.635 -3.747 1.00 63.19 88 VAL A N 1
ATOM 662 C CA . VAL A 1 88 ? -27.912 7.595 -2.733 1.00 63.19 88 VAL A CA 1
ATOM 663 C C . VAL A 1 88 ? -28.126 8.131 -1.315 1.00 63.19 88 VAL A C 1
ATOM 665 O O . VAL A 1 88 ? -28.730 7.464 -0.486 1.00 63.19 88 VAL A O 1
ATOM 668 N N . CYS A 1 89 ? -27.662 9.342 -1.017 1.00 68.44 89 CYS A N 1
ATOM 669 C CA . CYS A 1 89 ? -27.862 9.998 0.270 1.00 68.44 89 CYS A CA 1
ATOM 670 C C . CYS A 1 89 ? -29.330 10.366 0.499 1.00 68.44 89 CYS A C 1
ATOM 672 O O . CYS A 1 89 ? -29.793 10.278 1.630 1.00 68.44 89 CYS A O 1
ATOM 674 N N . GLU A 1 90 ? -30.060 10.771 -0.542 1.00 73.12 90 GLU A N 1
ATOM 675 C CA . GLU A 1 90 ? -31.501 11.023 -0.479 1.00 73.12 90 GLU A CA 1
ATOM 676 C C . GLU A 1 90 ? -32.272 9.728 -0.214 1.00 73.12 90 GLU A C 1
ATOM 678 O O . GLU A 1 90 ? -33.109 9.700 0.683 1.00 73.12 90 GLU A O 1
ATOM 683 N N . GLU A 1 91 ? -31.939 8.638 -0.907 1.00 71.62 91 GLU A N 1
ATOM 684 C CA . GLU A 1 91 ? -32.490 7.307 -0.641 1.00 71.62 91 GLU A CA 1
ATOM 685 C C . GLU A 1 91 ? -32.175 6.858 0.788 1.00 71.62 91 GLU A C 1
ATOM 687 O O . GLU A 1 91 ? -33.088 6.499 1.527 1.00 71.62 91 GLU A O 1
ATOM 692 N N . LEU A 1 92 ? -30.916 6.960 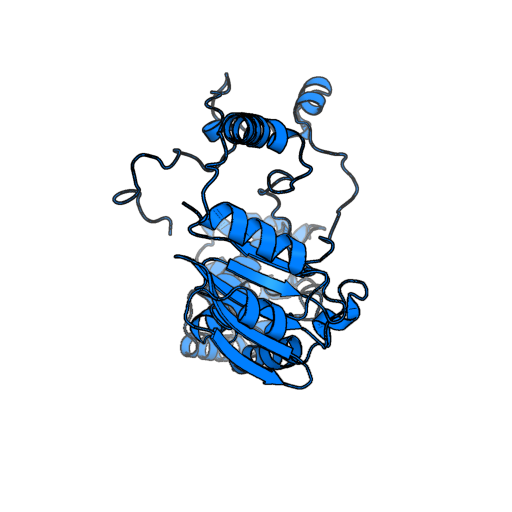1.226 1.00 68.06 92 LEU A N 1
ATOM 693 C CA . LEU A 1 92 ? -30.504 6.654 2.600 1.00 68.06 92 LEU A CA 1
ATOM 694 C C . LEU A 1 92 ? -31.227 7.529 3.632 1.00 68.06 92 LEU A C 1
ATOM 696 O O . LEU A 1 92 ? -31.563 7.040 4.705 1.00 68.06 92 LEU A O 1
ATOM 700 N N . ALA A 1 93 ? -31.489 8.801 3.322 1.00 69.56 93 ALA A N 1
ATOM 701 C CA . ALA A 1 93 ? -32.232 9.709 4.192 1.00 69.56 93 ALA A CA 1
ATOM 702 C C . ALA A 1 93 ? -33.737 9.397 4.236 1.00 69.56 93 ALA A C 1
ATOM 704 O O . ALA A 1 93 ? -34.398 9.739 5.215 1.00 69.56 93 ALA A O 1
ATOM 705 N N . MET A 1 94 ? -34.280 8.761 3.193 1.00 73.94 94 MET A N 1
ATOM 706 C CA . MET A 1 94 ? -35.655 8.256 3.162 1.00 73.94 94 MET A CA 1
ATOM 707 C C . MET A 1 94 ? -35.808 6.900 3.858 1.00 73.94 94 MET A C 1
ATOM 709 O O . MET A 1 94 ? -36.928 6.522 4.205 1.00 73.94 94 MET A O 1
ATOM 713 N N . LEU A 1 95 ? -34.715 6.160 4.070 1.00 69.94 95 LEU A N 1
ATOM 714 C CA . LEU A 1 95 ? -34.747 4.927 4.844 1.00 69.94 95 LEU A CA 1
ATOM 715 C C . LEU A 1 95 ? -34.906 5.250 6.331 1.00 69.94 95 LEU A C 1
ATOM 717 O O . LEU A 1 95 ? -34.073 5.915 6.947 1.00 69.94 95 LEU A O 1
ATOM 721 N N . GLU A 1 96 ? -35.968 4.724 6.936 1.00 69.00 96 GLU A N 1
ATOM 722 C CA . GLU A 1 96 ? -36.104 4.752 8.386 1.00 69.00 96 GLU A CA 1
ATOM 723 C C . GLU A 1 96 ? -35.036 3.850 9.008 1.00 69.00 96 GLU A C 1
ATOM 725 O O . GLU A 1 96 ? -34.985 2.637 8.768 1.00 69.00 96 GLU A O 1
ATOM 730 N N . GLN A 1 97 ? -34.178 4.448 9.835 1.00 68.62 97 GLN A N 1
ATOM 731 C CA . GLN A 1 97 ? -33.266 3.684 10.667 1.00 68.62 97 GLN A CA 1
ATOM 732 C C . GLN A 1 97 ? -34.102 2.767 11.561 1.00 68.62 97 GLN A C 1
ATOM 734 O O . GLN A 1 97 ? -34.926 3.231 12.350 1.00 68.62 97 GLN A O 1
ATOM 739 N N . ARG A 1 98 ? -33.893 1.452 11.443 1.00 73.12 98 ARG A N 1
ATOM 740 C CA . ARG A 1 98 ? -34.571 0.499 12.321 1.00 73.12 98 ARG A CA 1
ATOM 741 C C . ARG A 1 98 ? -34.158 0.794 13.758 1.00 73.12 98 ARG A C 1
ATOM 743 O O . ARG A 1 98 ? -32.986 0.690 14.108 1.00 73.12 98 ARG A O 1
ATOM 750 N N . ASP A 1 99 ? -35.122 1.142 14.594 1.00 81.31 99 ASP A N 1
ATOM 751 C CA . ASP A 1 99 ? -34.872 1.445 15.999 1.00 81.31 99 ASP A CA 1
ATOM 752 C C . ASP A 1 99 ? -34.826 0.149 16.824 1.00 81.31 99 ASP A C 1
ATOM 754 O O . ASP A 1 99 ? -35.746 -0.193 17.568 1.00 81.31 99 ASP A O 1
ATOM 758 N N . THR A 1 100 ? -33.770 -0.634 16.602 1.00 87.19 100 THR A N 1
ATOM 759 C CA . THR A 1 100 ? -33.518 -1.897 17.309 1.00 87.19 100 THR A CA 1
ATOM 760 C C . THR A 1 100 ? -32.595 -1.678 18.503 1.00 87.19 100 THR A C 1
ATOM 762 O O . THR A 1 100 ? -31.797 -0.739 18.528 1.00 87.19 100 THR A O 1
ATOM 765 N N . GLU A 1 101 ? -32.671 -2.568 19.496 1.00 89.00 101 GLU A N 1
ATOM 766 C CA . GLU A 1 101 ? -31.761 -2.546 20.650 1.00 89.00 101 GLU A CA 1
ATOM 767 C C . GLU A 1 101 ? -30.290 -2.620 20.220 1.00 89.00 101 GLU A C 1
ATOM 769 O O . GLU A 1 101 ? -29.471 -1.853 20.724 1.00 89.00 101 GLU A O 1
ATOM 774 N N . GLU A 1 102 ? -29.978 -3.449 19.220 1.00 88.38 102 GLU A N 1
ATOM 775 C CA . GLU A 1 102 ? -28.632 -3.570 18.654 1.00 88.38 102 GLU A CA 1
ATOM 776 C C . GLU A 1 102 ? -28.141 -2.244 18.055 1.00 88.38 102 GLU A C 1
ATOM 778 O O . GLU A 1 102 ? -27.044 -1.787 18.374 1.00 88.38 102 GLU A O 1
ATOM 783 N N . ILE A 1 103 ? -28.968 -1.567 17.252 1.00 87.56 103 ILE A N 1
ATOM 784 C CA . ILE A 1 103 ? -28.605 -0.277 16.650 1.00 87.56 103 ILE A CA 1
ATOM 785 C C . ILE A 1 103 ? -28.382 0.801 17.722 1.00 87.56 103 ILE A C 1
ATOM 787 O O . ILE A 1 103 ? -27.404 1.549 17.641 1.00 87.56 103 ILE A O 1
ATOM 791 N N . ARG A 1 104 ? -29.226 0.861 18.761 1.00 90.19 104 ARG A N 1
ATOM 792 C CA . ARG A 1 104 ? -29.030 1.785 19.896 1.00 90.19 104 ARG A CA 1
ATOM 793 C C . ARG A 1 104 ? -27.750 1.476 20.673 1.00 90.19 104 ARG A C 1
ATOM 795 O O . ARG A 1 104 ? -27.060 2.395 21.126 1.00 90.19 104 ARG A O 1
ATOM 802 N N . ALA A 1 105 ? -27.415 0.197 20.825 1.00 91.62 105 ALA A N 1
ATOM 803 C CA . ALA A 1 105 ? -26.196 -0.233 21.493 1.00 91.62 105 ALA A CA 1
ATOM 804 C C . ALA A 1 105 ? -24.947 0.158 20.688 1.00 91.62 105 ALA A C 1
ATOM 806 O O . ALA A 1 105 ? -24.006 0.703 21.261 1.00 91.62 105 ALA A O 1
ATOM 807 N N . ILE A 1 106 ? -24.967 -0.010 19.360 1.00 90.06 106 ILE A N 1
ATOM 808 C CA . ILE A 1 106 ? -23.893 0.453 18.466 1.00 90.06 106 ILE A CA 1
ATOM 809 C C . ILE A 1 106 ? -23.751 1.979 18.535 1.00 90.06 106 ILE A C 1
ATOM 811 O O . ILE A 1 106 ? -22.639 2.490 18.664 1.00 90.06 106 ILE A O 1
ATOM 815 N N . GLN A 1 107 ? -24.856 2.732 18.512 1.00 88.62 107 GLN A N 1
ATOM 816 C CA . GLN A 1 107 ? -24.812 4.192 18.669 1.00 88.62 107 GLN A CA 1
ATOM 817 C C . GLN A 1 107 ? -24.174 4.602 20.000 1.00 88.62 107 GLN A C 1
ATOM 819 O O . GLN A 1 107 ? -23.324 5.493 20.031 1.00 88.62 107 GLN A O 1
ATOM 824 N N . THR A 1 108 ? -24.548 3.926 21.086 1.00 92.06 108 THR A N 1
ATOM 825 C CA . THR A 1 108 ? -24.000 4.175 22.423 1.00 92.06 108 THR A CA 1
ATOM 826 C C . THR A 1 108 ? -22.511 3.845 22.477 1.00 92.06 108 THR A C 1
ATOM 828 O O . THR A 1 108 ? -21.732 4.644 22.996 1.00 92.06 108 THR A O 1
ATOM 831 N N . LEU A 1 109 ? -22.092 2.720 21.888 1.00 91.88 109 LEU A N 1
ATOM 832 C CA . LEU A 1 109 ? -20.685 2.358 21.748 1.00 91.88 109 LEU A CA 1
ATOM 833 C C . LEU A 1 109 ? -19.910 3.493 21.061 1.00 91.88 109 LEU A C 1
ATOM 835 O O . LEU A 1 109 ? -18.970 4.034 21.641 1.00 91.88 109 LEU A O 1
ATOM 839 N N . LEU A 1 110 ? -20.334 3.901 19.860 1.00 89.81 110 LEU A N 1
ATOM 840 C CA . LEU A 1 110 ? -19.643 4.917 19.060 1.00 89.81 110 LEU A CA 1
ATOM 841 C C . LEU A 1 110 ? -19.563 6.280 19.764 1.00 89.81 110 LEU A C 1
ATOM 843 O O . LEU A 1 110 ? -18.538 6.955 19.679 1.00 89.81 110 LEU A O 1
ATOM 847 N N . GLN A 1 111 ? -20.609 6.675 20.496 1.00 90.12 111 GLN A N 1
ATOM 848 C CA . GLN A 1 111 ? -20.622 7.916 21.281 1.00 90.12 111 GLN A CA 1
ATOM 849 C C . GLN A 1 111 ? -19.641 7.893 22.457 1.00 90.12 111 GLN A C 1
ATOM 851 O O . GLN A 1 111 ? -19.166 8.946 22.884 1.00 90.12 111 GLN A O 1
ATOM 856 N N . ARG A 1 112 ? -19.338 6.708 22.994 1.00 92.00 112 ARG A N 1
ATOM 857 C CA . ARG A 1 112 ? -18.506 6.552 24.190 1.00 92.00 112 ARG A CA 1
ATOM 858 C C . ARG A 1 112 ? -17.035 6.299 23.908 1.00 92.00 112 ARG A C 1
ATOM 860 O O . ARG A 1 112 ? -16.218 6.605 24.774 1.00 92.00 112 ARG A O 1
ATOM 867 N N . ILE A 1 113 ? -16.694 5.815 22.714 1.00 90.12 113 ILE A N 1
ATOM 868 C CA . ILE A 1 113 ? -15.303 5.614 22.274 1.00 90.12 113 ILE A CA 1
ATOM 869 C C . ILE A 1 113 ? -14.401 6.834 22.556 1.00 90.12 113 ILE A C 1
ATOM 871 O O . ILE A 1 113 ? -13.312 6.631 23.086 1.00 90.12 113 ILE A O 1
ATOM 875 N N . PRO A 1 114 ? -14.814 8.093 22.298 1.00 88.88 114 PRO A N 1
ATOM 876 C CA . PRO A 1 114 ? -13.940 9.249 22.517 1.00 88.88 114 PRO A CA 1
ATOM 877 C C . PRO A 1 114 ? -13.687 9.611 23.988 1.00 88.88 114 PRO A C 1
ATOM 879 O O . PRO A 1 114 ? -12.875 10.489 24.264 1.00 88.88 114 PRO A O 1
ATOM 882 N N . ILE A 1 115 ? -14.422 9.013 24.932 1.00 91.88 115 ILE A N 1
ATOM 883 C CA . ILE A 1 115 ? -14.419 9.418 26.349 1.00 91.88 115 ILE A CA 1
ATOM 884 C C . ILE A 1 115 ? -14.205 8.256 27.324 1.00 91.88 115 ILE A C 1
ATOM 886 O O . ILE A 1 115 ? -14.106 8.481 28.527 1.00 91.88 115 ILE A O 1
ATOM 890 N N . THR A 1 116 ? -14.179 7.015 26.839 1.00 92.88 116 THR A N 1
ATOM 891 C CA . THR A 1 116 ? -14.011 5.810 27.659 1.00 92.88 116 THR A CA 1
ATOM 892 C C . THR A 1 116 ? -12.899 4.953 27.070 1.00 92.88 116 THR A C 1
ATOM 894 O O . THR A 1 116 ? -12.902 4.661 25.878 1.00 92.88 116 THR A O 1
ATOM 897 N N . GLU A 1 117 ? -11.961 4.524 27.914 1.00 94.31 117 GLU A N 1
ATOM 898 C CA . GLU A 1 117 ? -10.880 3.623 27.509 1.00 94.31 117 GLU A CA 1
ATOM 899 C C . GLU A 1 117 ? -11.426 2.295 26.948 1.00 94.31 117 GLU A C 1
ATOM 901 O O . GLU A 1 117 ? -12.360 1.738 27.537 1.00 94.31 117 GLU A O 1
ATOM 906 N N . PRO A 1 118 ? -10.838 1.736 25.869 1.00 95.06 118 PRO A N 1
ATOM 907 C CA . PRO A 1 118 ? -11.377 0.545 25.210 1.00 95.06 118 PRO A CA 1
ATOM 908 C C . PRO A 1 118 ? -11.600 -0.683 26.099 1.00 95.06 118 PRO A C 1
ATOM 910 O O . PRO A 1 118 ? -12.604 -1.363 25.923 1.00 95.06 118 PRO A O 1
ATOM 913 N N . ASP A 1 119 ? -10.723 -0.957 27.072 1.00 95.94 119 ASP A N 1
ATOM 914 C CA . ASP A 1 119 ? -10.903 -2.082 28.010 1.00 95.94 119 ASP A CA 1
ATOM 915 C C . ASP A 1 119 ? -12.146 -1.905 28.891 1.00 95.94 119 ASP A C 1
ATOM 917 O O . ASP A 1 119 ? -12.962 -2.819 29.008 1.00 95.94 119 ASP A O 1
ATOM 921 N N . ALA A 1 120 ? -12.329 -0.713 29.463 1.00 96.00 120 ALA A N 1
ATOM 922 C CA . ALA A 1 120 ? -13.497 -0.410 30.282 1.00 96.00 120 ALA A CA 1
ATOM 923 C C . ALA A 1 120 ? -14.780 -0.413 29.441 1.00 96.00 120 ALA A C 1
ATOM 925 O O . ALA A 1 120 ? -15.787 -0.983 29.855 1.00 96.00 120 ALA A O 1
ATOM 926 N N . LEU A 1 121 ? -14.723 0.180 28.244 1.00 96.00 121 LEU A N 1
ATOM 927 C CA . LEU A 1 121 ? -15.863 0.247 27.337 1.00 96.00 121 LEU A CA 1
ATOM 928 C C . LEU A 1 121 ? -16.297 -1.145 26.873 1.00 96.00 121 LEU A C 1
ATOM 930 O O . LEU A 1 121 ? -17.485 -1.450 26.906 1.00 96.00 121 LEU A O 1
ATOM 934 N N . GLY A 1 122 ? -15.345 -1.995 26.484 1.00 94.94 122 GLY A N 1
ATOM 935 C CA . GLY A 1 122 ? -15.635 -3.363 26.070 1.00 94.94 122 GLY A CA 1
ATOM 936 C C . GLY A 1 122 ? -16.239 -4.193 27.202 1.00 94.94 122 GLY A C 1
ATOM 937 O O . GLY A 1 122 ? -17.249 -4.845 26.982 1.00 94.94 122 GLY A O 1
ATOM 938 N N . LYS A 1 123 ? -15.706 -4.110 28.431 1.00 95.94 123 LYS A N 1
ATOM 939 C CA . LYS A 1 123 ? -16.275 -4.815 29.599 1.00 95.94 123 LYS A CA 1
ATOM 940 C C . LYS A 1 123 ? -17.705 -4.400 29.923 1.00 95.94 123 LYS A C 1
ATOM 942 O O . LYS A 1 123 ? -18.480 -5.218 30.402 1.00 95.94 123 LYS A O 1
ATOM 947 N N . GLU A 1 124 ? -18.030 -3.128 29.728 1.00 95.62 124 GLU A N 1
ATOM 948 C CA . GLU A 1 124 ? -19.365 -2.611 30.018 1.00 95.62 124 GLU A CA 1
ATOM 949 C C . GLU A 1 124 ? -20.375 -2.941 28.915 1.00 95.62 124 GLU A C 1
ATOM 951 O O . GLU A 1 124 ? -21.547 -3.173 29.200 1.00 95.62 124 GLU A O 1
ATOM 956 N N . MET A 1 125 ? -19.928 -2.931 27.658 1.00 95.06 125 MET A N 1
ATOM 957 C CA . MET A 1 125 ? -20.801 -3.058 26.490 1.00 95.06 125 MET A CA 1
ATOM 958 C C . MET A 1 125 ? -20.918 -4.490 25.968 1.00 95.06 125 MET A C 1
ATOM 960 O O . MET A 1 125 ? -21.835 -4.763 25.195 1.00 95.06 125 MET A O 1
ATOM 964 N N . ALA A 1 126 ? -20.014 -5.390 26.361 1.00 94.50 126 ALA A N 1
ATOM 965 C CA . ALA A 1 126 ? -20.055 -6.785 25.951 1.00 94.50 126 ALA A CA 1
ATOM 966 C C . ALA A 1 126 ? -21.362 -7.448 26.396 1.00 94.50 126 ALA A C 1
ATOM 968 O O . ALA A 1 126 ? -21.740 -7.400 27.567 1.00 94.50 126 ALA A O 1
ATOM 969 N N . THR A 1 127 ? -22.044 -8.092 25.454 1.00 91.06 127 THR A N 1
ATOM 970 C CA . THR A 1 127 ? -23.232 -8.898 25.755 1.00 91.06 127 THR A CA 1
ATOM 971 C C . THR A 1 127 ? -22.872 -10.300 26.234 1.00 91.06 127 THR A C 1
ATOM 973 O O . THR A 1 127 ? -23.678 -10.921 26.920 1.00 91.06 127 THR A O 1
ATOM 976 N N . ASP A 1 128 ? -21.686 -10.791 25.868 1.00 85.88 128 ASP A N 1
ATOM 977 C CA . ASP A 1 128 ? -21.172 -12.096 26.286 1.00 85.88 128 ASP A CA 1
ATOM 978 C C . ASP A 1 128 ? -19.632 -12.065 26.329 1.00 85.88 128 ASP A C 1
ATOM 980 O O . ASP A 1 128 ? -19.043 -11.562 27.288 1.00 85.88 128 ASP A O 1
ATOM 984 N N . ASP A 1 129 ? -18.975 -12.502 25.252 1.00 89.75 129 ASP A N 1
ATOM 985 C CA . ASP A 1 129 ? -17.520 -12.596 25.170 1.00 89.75 129 ASP A CA 1
ATOM 986 C C . ASP A 1 129 ? -16.831 -11.226 25.225 1.00 89.75 129 ASP A C 1
ATOM 988 O O . ASP A 1 129 ? -17.169 -10.306 24.475 1.00 89.75 129 ASP A O 1
ATOM 992 N N . PHE A 1 130 ? -15.799 -11.129 26.067 1.00 96.25 130 PHE A N 1
ATOM 993 C CA . PHE A 1 130 ? -14.823 -10.042 26.097 1.00 96.25 130 PHE A CA 1
ATOM 994 C C . PHE A 1 130 ? -13.411 -10.618 26.242 1.00 96.25 130 PHE A C 1
ATOM 996 O O . PHE A 1 130 ? -13.131 -11.416 27.138 1.00 96.25 130 PHE A O 1
ATOM 1003 N N . GLU A 1 131 ? -12.499 -10.164 25.390 1.00 96.75 131 GLU A N 1
ATOM 1004 C CA . GLU A 1 131 ? -11.113 -10.605 25.340 1.00 96.75 131 GLU A CA 1
ATOM 1005 C C . GLU A 1 131 ? -10.167 -9.406 25.204 1.00 96.75 131 GLU A C 1
ATOM 1007 O O . GLU A 1 131 ? -10.342 -8.534 24.349 1.00 96.75 131 GLU A O 1
ATOM 1012 N N . VAL A 1 132 ? -9.095 -9.403 25.999 1.00 96.88 132 VAL A N 1
ATOM 1013 C CA . VAL A 1 132 ? -7.933 -8.543 25.755 1.00 96.88 132 VAL A CA 1
ATOM 1014 C C . VAL A 1 132 ? -6.962 -9.300 24.854 1.00 96.88 132 VAL A C 1
ATOM 1016 O O . VAL A 1 132 ? -6.199 -10.145 25.313 1.00 96.88 132 VAL A O 1
ATOM 1019 N N . VAL A 1 133 ? -6.985 -8.981 23.563 1.00 94.62 133 VAL A N 1
ATOM 1020 C CA . VAL A 1 133 ? -6.129 -9.606 22.540 1.00 94.62 133 VAL A CA 1
ATOM 1021 C C . VAL A 1 133 ? -4.673 -9.206 22.728 1.00 94.62 133 VAL A C 1
ATOM 1023 O O . VAL A 1 133 ? -3.748 -9.974 22.458 1.00 94.62 133 VAL A O 1
ATOM 1026 N N . ARG A 1 134 ? -4.456 -7.952 23.132 1.00 94.38 134 ARG A N 1
ATOM 1027 C CA . ARG A 1 134 ? -3.123 -7.382 23.280 1.00 94.38 134 ARG A CA 1
ATOM 1028 C C . ARG A 1 134 ? -3.139 -6.248 24.286 1.00 94.38 134 ARG A C 1
ATOM 1030 O O . ARG A 1 134 ? -3.944 -5.336 24.154 1.00 94.38 134 ARG A O 1
ATOM 1037 N N . ASP A 1 135 ? -2.205 -6.273 25.228 1.00 95.88 135 ASP A N 1
ATOM 1038 C CA . ASP A 1 135 ? -1.939 -5.154 26.129 1.00 95.88 135 ASP A CA 1
ATOM 1039 C C . ASP A 1 135 ? -0.430 -4.945 26.237 1.00 95.88 135 ASP A C 1
ATOM 1041 O O . ASP A 1 135 ? 0.299 -5.692 26.890 1.00 95.88 135 ASP A O 1
ATOM 1045 N N . LEU A 1 136 ? 0.043 -3.953 25.497 1.00 94.12 136 LEU A N 1
ATOM 1046 C CA . LEU A 1 136 ? 1.422 -3.507 25.447 1.00 94.12 136 LEU A CA 1
ATOM 1047 C C . LEU A 1 136 ? 1.487 -2.029 25.869 1.00 94.12 136 LEU A C 1
ATOM 1049 O O . LEU A 1 136 ? 0.480 -1.306 25.824 1.00 94.12 136 LEU A O 1
ATOM 1053 N N . PRO A 1 137 ? 2.675 -1.528 26.247 1.00 93.50 137 PRO A N 1
ATOM 1054 C CA . PRO A 1 137 ? 2.859 -0.107 26.538 1.00 93.50 137 PRO A CA 1
ATOM 1055 C C . PRO A 1 137 ? 2.430 0.807 25.381 1.00 93.50 137 PRO A C 1
ATOM 1057 O O . PRO A 1 137 ? 1.912 1.894 25.616 1.00 93.50 137 PRO A O 1
ATOM 1060 N N . GLU A 1 138 ? 2.612 0.359 24.139 1.00 93.56 138 GLU A N 1
ATOM 1061 C CA . GLU A 1 138 ? 2.303 1.116 22.925 1.00 93.56 138 GLU A CA 1
ATOM 1062 C C . GLU A 1 138 ? 0.879 0.895 22.403 1.00 93.56 138 GLU A C 1
ATOM 1064 O O . GLU A 1 138 ? 0.395 1.686 21.590 1.00 93.56 138 GLU A O 1
ATOM 1069 N N . GLU A 1 139 ? 0.197 -0.171 22.832 1.00 93.62 139 GLU A N 1
ATOM 1070 C CA . GLU A 1 139 ? -1.134 -0.494 22.322 1.00 93.62 139 GLU A CA 1
ATOM 1071 C C . GLU A 1 139 ? -1.978 -1.363 23.240 1.00 93.62 139 GLU A C 1
ATOM 1073 O O . GLU A 1 139 ? -1.475 -2.237 23.932 1.00 93.62 139 GLU A O 1
ATOM 1078 N N . LEU A 1 140 ? -3.286 -1.151 23.185 1.00 96.12 140 LEU A N 1
ATOM 1079 C CA . LEU A 1 140 ? -4.285 -2.037 23.764 1.00 96.12 140 LEU A CA 1
ATOM 1080 C C . LEU A 1 140 ? -5.258 -2.433 22.654 1.00 96.12 140 LEU A C 1
ATOM 1082 O O . LEU A 1 140 ? -5.741 -1.570 21.928 1.00 96.12 140 LEU A O 1
ATOM 1086 N N . VAL A 1 141 ? -5.544 -3.721 22.519 1.00 96.25 141 VAL A N 1
ATOM 1087 C CA . VAL A 1 141 ? -6.541 -4.249 21.586 1.00 96.25 141 VAL A CA 1
ATOM 1088 C C . VAL A 1 141 ? -7.475 -5.152 22.365 1.00 96.25 141 VAL A C 1
ATOM 1090 O O . VAL A 1 141 ? -7.030 -6.113 22.995 1.00 96.25 141 VAL A O 1
ATOM 1093 N N . VAL A 1 142 ? -8.765 -4.852 22.292 1.00 97.44 142 VAL A N 1
ATOM 1094 C CA . VAL A 1 142 ? -9.823 -5.666 22.887 1.00 97.44 142 VAL A CA 1
ATOM 1095 C C . VAL A 1 142 ? -10.795 -6.121 21.814 1.00 97.44 142 VAL A C 1
ATOM 1097 O O . VAL A 1 142 ? -11.010 -5.422 20.820 1.00 97.44 142 VAL A O 1
ATOM 1100 N N . ARG A 1 143 ? -11.375 -7.297 22.024 1.00 97.25 143 ARG A N 1
ATOM 1101 C CA . ARG A 1 143 ? -12.444 -7.866 21.209 1.00 97.25 143 ARG A CA 1
ATOM 1102 C C . ARG A 1 143 ? -13.614 -8.204 22.106 1.00 97.25 143 ARG A C 1
ATOM 1104 O O . ARG A 1 143 ? -13.410 -8.644 23.233 1.00 97.25 143 ARG A O 1
ATOM 1111 N N . PHE A 1 144 ? -14.823 -7.988 21.623 1.00 97.12 144 PHE A N 1
ATOM 1112 C CA . PHE A 1 144 ? -16.018 -8.404 22.338 1.00 97.12 144 PHE A CA 1
ATOM 1113 C C . PHE A 1 144 ? -17.200 -8.575 21.400 1.00 97.12 144 PHE A C 1
ATOM 1115 O O . PHE A 1 144 ? -17.203 -8.067 20.277 1.00 97.12 144 PHE A O 1
ATOM 1122 N N . LEU A 1 145 ? -18.209 -9.290 21.881 1.00 96.12 145 LEU A N 1
ATOM 1123 C CA . LEU A 1 145 ? -19.493 -9.406 21.211 1.00 96.12 145 LEU A CA 1
ATOM 1124 C C . LEU A 1 145 ? -20.436 -8.301 21.702 1.00 96.12 145 LEU A C 1
ATOM 1126 O O . LEU A 1 145 ? -20.631 -8.134 22.907 1.00 96.12 145 LEU A O 1
ATOM 1130 N N . LEU A 1 146 ? -21.033 -7.563 20.769 1.00 94.25 146 LEU A N 1
ATOM 1131 C CA . LEU A 1 146 ? -22.108 -6.607 21.020 1.00 94.25 146 LEU A CA 1
ATOM 1132 C C . LEU A 1 146 ? -23.359 -7.077 20.275 1.00 94.25 146 LEU A C 1
ATOM 1134 O O . LEU A 1 146 ? -23.498 -6.840 19.077 1.00 94.25 146 LEU A O 1
ATOM 1138 N N . HIS A 1 147 ? -24.277 -7.723 20.992 1.00 91.94 147 HIS A N 1
ATOM 1139 C CA . HIS A 1 147 ? -25.440 -8.398 20.407 1.00 91.94 147 HIS A CA 1
ATOM 1140 C C . HIS A 1 147 ? -25.007 -9.449 19.374 1.00 91.94 147 HIS A C 1
ATOM 1142 O O . HIS A 1 147 ? -24.413 -10.451 19.759 1.00 91.94 147 HIS A O 1
ATOM 1148 N N . SER A 1 148 ? -25.293 -9.251 18.082 1.00 90.69 148 SER A N 1
ATOM 1149 C CA . SER A 1 148 ? -24.864 -10.163 17.016 1.00 90.69 148 SER A CA 1
ATOM 1150 C C . SER A 1 148 ? -23.554 -9.749 16.342 1.00 90.69 148 SER A C 1
ATOM 1152 O O . SER A 1 148 ? -23.071 -10.478 15.479 1.00 90.69 148 SER A O 1
ATOM 1154 N N . LYS A 1 149 ? -22.978 -8.595 16.712 1.00 91.75 149 LYS A N 1
ATOM 1155 C CA . LYS A 1 149 ? -21.805 -8.016 16.047 1.00 91.75 149 LYS A CA 1
ATOM 1156 C C . LYS A 1 149 ? -20.527 -8.271 16.820 1.00 91.75 149 LYS A C 1
ATOM 1158 O O . LYS A 1 149 ? -20.440 -8.023 18.023 1.00 91.75 149 LYS A O 1
ATOM 1163 N N . THR A 1 150 ? -19.504 -8.700 16.101 1.00 94.81 150 THR A N 1
ATOM 1164 C CA . THR A 1 150 ? -18.140 -8.771 16.614 1.00 94.81 150 THR A CA 1
ATOM 1165 C C . THR A 1 150 ? -17.501 -7.386 16.570 1.00 94.81 150 THR A C 1
ATOM 1167 O O . THR A 1 150 ? -17.558 -6.683 15.562 1.00 94.81 150 THR A O 1
ATOM 1170 N N . VAL A 1 151 ? -16.908 -6.963 17.686 1.00 95.19 151 VAL A N 1
ATOM 1171 C CA . VAL A 1 151 ? -16.304 -5.637 17.835 1.00 95.19 151 VAL A CA 1
ATOM 1172 C C . VAL A 1 151 ? -14.841 -5.781 18.206 1.00 95.19 151 VAL A C 1
ATOM 1174 O O . VAL A 1 151 ? -14.497 -6.521 19.125 1.00 95.19 151 VAL A O 1
ATOM 1177 N N . ARG A 1 152 ? -13.973 -5.020 17.542 1.00 96.38 152 ARG A N 1
ATOM 1178 C CA . ARG A 1 152 ? -12.577 -4.827 17.927 1.00 96.38 152 ARG A CA 1
ATOM 1179 C C . ARG A 1 152 ? -12.306 -3.346 18.163 1.00 96.38 152 ARG A C 1
ATOM 1181 O O . ARG A 1 152 ? -12.473 -2.517 17.271 1.00 96.38 152 ARG A O 1
ATOM 1188 N N . LEU A 1 153 ? -11.840 -3.014 19.362 1.00 96.81 153 LEU A N 1
ATOM 1189 C CA . LEU A 1 153 ? -11.376 -1.669 19.692 1.00 96.81 153 LEU A CA 1
ATOM 1190 C C . LEU A 1 153 ? -9.869 -1.686 19.911 1.00 96.81 153 LEU A C 1
ATOM 1192 O O . LEU A 1 153 ? -9.337 -2.529 20.633 1.00 96.81 153 LEU A O 1
ATOM 1196 N N . MET A 1 154 ? -9.186 -0.724 19.306 1.00 94.69 154 MET A N 1
ATOM 1197 C CA . MET A 1 154 ? -7.744 -0.576 19.390 1.00 94.69 154 MET A CA 1
ATOM 1198 C C . MET A 1 154 ? -7.375 0.809 19.913 1.00 94.69 154 MET A C 1
ATOM 1200 O O . MET A 1 154 ? -7.661 1.815 19.275 1.00 94.69 154 MET A O 1
ATOM 1204 N N . HIS A 1 155 ? -6.666 0.861 21.033 1.00 96.38 155 HIS A N 1
ATOM 1205 C CA . HIS A 1 155 ? -6.004 2.060 21.530 1.00 96.38 155 HIS A CA 1
ATOM 1206 C C . HIS A 1 155 ? -4.538 2.052 21.086 1.00 96.38 155 HIS A C 1
ATOM 1208 O O . HIS A 1 155 ? -3.721 1.287 21.599 1.00 96.38 155 HIS A O 1
ATOM 1214 N N . ALA A 1 156 ? -4.185 2.926 20.150 1.00 93.56 156 ALA A N 1
ATOM 1215 C CA . ALA A 1 156 ? -2.816 3.191 19.732 1.00 93.56 156 ALA A CA 1
ATOM 1216 C C . ALA A 1 156 ? -2.165 4.253 20.640 1.00 93.56 156 ALA A C 1
ATOM 1218 O O . ALA A 1 156 ? -2.133 5.438 20.307 1.00 93.56 156 ALA A O 1
ATOM 1219 N N . LYS A 1 157 ? -1.621 3.821 21.784 1.00 94.69 157 LYS A N 1
ATOM 1220 C CA . LYS A 1 157 ? -1.028 4.690 22.824 1.00 94.69 157 LYS A CA 1
ATOM 1221 C C . LYS A 1 157 ? 0.223 5.444 22.336 1.00 94.69 157 LYS A C 1
ATOM 1223 O O . LYS A 1 157 ? 0.613 6.458 22.912 1.00 94.69 157 LYS A O 1
ATOM 1228 N N . ASP A 1 158 ? 0.858 4.958 21.270 1.00 92.25 158 ASP A N 1
ATOM 1229 C CA . ASP A 1 158 ? 2.041 5.544 20.631 1.00 92.25 158 ASP A CA 1
ATOM 1230 C C . ASP A 1 158 ? 1.736 6.460 19.429 1.00 92.25 158 ASP A C 1
ATOM 1232 O O . ASP A 1 158 ? 2.659 6.954 18.772 1.00 92.25 158 ASP A O 1
ATOM 1236 N N . LEU A 1 159 ? 0.453 6.702 19.146 1.00 90.88 159 LEU A N 1
ATOM 1237 C CA . LEU A 1 159 ? -0.027 7.504 18.026 1.00 90.88 159 LEU A CA 1
ATOM 1238 C C . LEU A 1 159 ? -0.741 8.764 18.529 1.00 90.88 159 LEU A C 1
ATOM 1240 O O . LEU A 1 159 ? -1.395 8.757 19.568 1.00 90.88 159 LEU A O 1
ATOM 1244 N N . ASP A 1 160 ? -0.613 9.858 17.781 1.00 87.12 160 ASP A N 1
ATOM 1245 C CA . ASP A 1 160 ? -1.327 11.111 18.023 1.00 87.12 160 ASP A CA 1
ATOM 1246 C C . ASP A 1 160 ? -1.916 11.626 16.706 1.00 87.12 160 ASP A C 1
ATOM 1248 O O . ASP A 1 160 ? -1.183 11.946 15.766 1.00 87.12 160 ASP A O 1
ATOM 1252 N N . LYS A 1 161 ? -3.246 11.733 16.635 1.00 83.12 161 LYS A N 1
ATOM 1253 C CA . LYS A 1 161 ? -3.958 12.242 15.460 1.00 83.12 161 LYS A CA 1
ATOM 1254 C C . LYS A 1 161 ? -3.555 13.679 15.125 1.00 83.12 161 LYS A C 1
ATOM 1256 O O . LYS A 1 161 ? -3.535 14.046 13.951 1.00 83.12 161 LYS A O 1
ATOM 1261 N N . GLY A 1 162 ? -3.217 14.476 16.137 1.00 81.75 162 GLY A N 1
ATOM 1262 C CA . GLY A 1 162 ? -2.753 15.853 15.991 1.00 81.75 162 GLY A CA 1
ATOM 1263 C C . GLY A 1 162 ? -1.297 15.976 15.534 1.00 81.75 162 GLY A C 1
ATOM 1264 O O . GLY A 1 162 ? -0.920 17.020 15.000 1.00 81.75 162 GLY A O 1
ATOM 1265 N N . ASP A 1 163 ? -0.481 14.925 15.681 1.00 82.06 163 ASP A N 1
ATOM 1266 C CA . ASP A 1 163 ? 0.919 14.911 15.244 1.00 82.06 163 ASP A CA 1
ATOM 1267 C C . ASP A 1 163 ? 1.189 13.807 14.217 1.00 82.06 163 ASP A C 1
ATOM 1269 O O . ASP A 1 163 ? 1.552 12.674 14.537 1.00 82.06 163 ASP A O 1
ATOM 1273 N N . THR A 1 164 ? 1.123 14.193 12.941 1.00 78.00 164 THR A N 1
ATOM 1274 C CA . THR A 1 164 ? 1.432 13.328 11.786 1.00 78.00 164 THR A CA 1
ATOM 1275 C C . THR A 1 164 ? 2.791 12.623 11.862 1.00 78.00 164 THR A C 1
ATOM 1277 O O . THR A 1 164 ? 2.953 11.558 11.273 1.00 78.00 164 THR A O 1
ATOM 1280 N N . LYS A 1 165 ? 3.774 13.150 12.610 1.00 80.25 165 LYS A N 1
ATOM 1281 C CA . LYS A 1 165 ? 5.090 12.503 12.749 1.00 80.25 165 LYS A CA 1
ATOM 1282 C C . LYS A 1 165 ? 5.027 11.216 13.567 1.00 80.25 165 LYS A C 1
ATOM 1284 O O . LYS A 1 165 ? 5.971 10.427 13.506 1.00 80.25 165 LYS A O 1
ATOM 1289 N N . THR A 1 166 ? 3.973 11.020 14.358 1.00 80.69 166 THR A N 1
ATOM 1290 C CA . THR A 1 166 ? 3.811 9.829 15.200 1.00 80.69 166 THR A CA 1
ATOM 1291 C C . THR A 1 166 ? 3.469 8.586 14.384 1.00 80.69 166 THR A C 1
ATOM 1293 O O . THR A 1 166 ? 3.949 7.512 14.724 1.00 80.69 166 THR A O 1
ATOM 1296 N N . TYR A 1 167 ? 2.773 8.725 13.253 1.00 75.31 167 TYR A N 1
ATOM 1297 C CA . TYR A 1 167 ? 2.346 7.604 12.406 1.00 75.31 167 TYR A CA 1
ATOM 1298 C C . TYR A 1 167 ? 3.530 6.768 11.903 1.00 75.31 167 TYR A C 1
ATOM 1300 O O . TYR A 1 167 ? 3.575 5.561 12.121 1.00 75.31 167 TYR A O 1
ATOM 1308 N N . ASP A 1 168 ? 4.554 7.416 11.339 1.00 73.44 168 ASP A N 1
ATOM 1309 C CA . ASP A 1 168 ? 5.770 6.732 10.868 1.00 73.44 168 ASP A CA 1
ATOM 1310 C C . ASP A 1 168 ? 6.679 6.258 12.015 1.00 73.44 168 ASP A C 1
ATOM 1312 O O . ASP A 1 168 ? 7.603 5.457 11.826 1.00 73.44 168 ASP A O 1
ATOM 1316 N N . ARG A 1 169 ? 6.476 6.799 13.222 1.00 79.12 169 ARG A N 1
ATOM 1317 C CA . ARG A 1 169 ? 7.298 6.508 14.402 1.00 79.12 169 ARG A CA 1
ATOM 1318 C C . ARG A 1 169 ? 6.696 5.443 15.304 1.00 79.12 169 ARG A C 1
ATOM 1320 O O . ARG A 1 169 ? 7.465 4.899 16.106 1.00 79.12 169 ARG A O 1
ATOM 1327 N N . ALA A 1 170 ? 5.410 5.150 15.147 1.00 83.25 170 ALA A N 1
ATOM 1328 C CA . ALA A 1 170 ? 4.703 4.120 15.880 1.00 83.25 170 ALA A CA 1
ATOM 1329 C C . ALA A 1 170 ? 5.439 2.783 15.753 1.00 83.25 170 ALA A C 1
ATOM 1331 O O . ALA A 1 170 ? 5.978 2.428 14.694 1.00 83.25 170 ALA A O 1
ATOM 1332 N N . THR A 1 171 ? 5.478 2.035 16.847 1.00 85.81 171 THR A N 1
ATOM 1333 C CA . THR A 1 171 ? 6.174 0.751 16.922 1.00 85.81 171 THR A CA 1
ATOM 1334 C C . THR A 1 171 ? 5.602 -0.217 15.892 1.00 85.81 171 THR A C 1
ATOM 1336 O O . THR A 1 171 ? 6.369 -0.841 15.158 1.00 85.81 171 THR A O 1
ATOM 1339 N N . ARG A 1 172 ? 4.272 -0.249 15.728 1.00 80.88 172 ARG A N 1
ATOM 1340 C CA . ARG A 1 172 ? 3.597 -1.034 14.680 1.00 80.88 172 ARG A CA 1
ATOM 1341 C C . ARG A 1 172 ? 4.093 -0.708 13.277 1.00 80.88 172 ARG A C 1
ATOM 1343 O O . ARG A 1 172 ? 4.446 -1.622 12.540 1.00 80.88 172 ARG A O 1
ATOM 1350 N N . ALA A 1 173 ? 4.160 0.576 12.917 1.00 82.31 173 ALA A N 1
ATOM 1351 C CA . ALA A 1 173 ? 4.587 1.002 11.586 1.00 82.31 173 ALA A CA 1
ATOM 1352 C C . ALA A 1 173 ? 6.035 0.575 11.307 1.00 82.31 173 ALA A C 1
ATOM 1354 O O . ALA A 1 173 ? 6.341 0.028 10.248 1.00 82.31 173 ALA A O 1
ATOM 1355 N N . LYS A 1 174 ? 6.927 0.731 12.294 1.00 84.00 174 LYS A N 1
ATOM 1356 C CA . LYS A 1 174 ? 8.323 0.277 12.193 1.00 84.00 174 LYS A CA 1
ATOM 1357 C C . LYS A 1 174 ? 8.441 -1.239 12.070 1.00 84.00 174 LYS A C 1
ATOM 1359 O O . LYS A 1 174 ? 9.256 -1.717 11.285 1.00 84.00 174 LYS A O 1
ATOM 1364 N N . VAL A 1 175 ? 7.669 -1.994 12.851 1.00 85.69 175 VAL A N 1
ATOM 1365 C CA . VAL A 1 175 ? 7.670 -3.462 12.806 1.00 85.69 175 VAL A CA 1
ATOM 1366 C C . VAL A 1 175 ? 7.127 -3.956 11.468 1.00 85.69 175 VAL A C 1
ATOM 1368 O O . VAL A 1 175 ? 7.773 -4.792 10.842 1.00 85.69 175 VAL A O 1
ATOM 1371 N N . ALA A 1 176 ? 6.001 -3.411 11.002 1.00 83.81 176 ALA A N 1
ATOM 1372 C CA . ALA A 1 176 ? 5.420 -3.741 9.705 1.00 83.81 176 ALA A CA 1
ATOM 1373 C C . ALA A 1 176 ? 6.408 -3.445 8.573 1.00 83.81 176 ALA A C 1
ATOM 1375 O O . ALA A 1 176 ? 6.696 -4.331 7.776 1.00 83.81 176 ALA A O 1
ATOM 1376 N N . LYS A 1 177 ? 7.027 -2.259 8.576 1.00 83.56 177 LYS A N 1
ATOM 1377 C CA . LYS A 1 177 ? 8.044 -1.884 7.590 1.00 83.56 177 LYS A CA 1
ATOM 1378 C C . LYS A 1 177 ? 9.246 -2.830 7.591 1.00 83.56 177 LYS A C 1
ATOM 1380 O O . LYS A 1 177 ? 9.687 -3.242 6.530 1.00 83.56 177 LYS A O 1
ATOM 1385 N N . ARG A 1 178 ? 9.762 -3.218 8.763 1.00 85.06 178 ARG A N 1
ATOM 1386 C CA . ARG A 1 178 ? 10.872 -4.187 8.855 1.00 85.06 178 ARG A CA 1
ATOM 1387 C C . ARG A 1 178 ? 10.486 -5.561 8.318 1.00 85.06 178 ARG A C 1
ATOM 1389 O O . ARG A 1 178 ? 11.283 -6.180 7.623 1.00 85.06 178 ARG A O 1
ATOM 1396 N N . LYS A 1 179 ? 9.287 -6.045 8.659 1.00 86.56 179 LYS A N 1
ATOM 1397 C CA . LYS A 1 179 ? 8.775 -7.323 8.152 1.00 86.56 179 LYS A CA 1
ATOM 1398 C C . LYS A 1 179 ? 8.633 -7.273 6.637 1.00 86.56 179 LYS A C 1
ATOM 1400 O O . LYS A 1 179 ? 9.140 -8.154 5.964 1.00 86.56 179 LYS A O 1
ATOM 1405 N N . GLU A 1 180 ? 8.011 -6.222 6.121 1.00 84.38 180 GLU A N 1
ATOM 1406 C CA . GLU A 1 180 ? 7.824 -5.979 4.695 1.00 84.38 180 GLU A CA 1
ATOM 1407 C C . GLU A 1 180 ? 9.161 -5.886 3.935 1.00 84.38 180 GLU A C 1
ATOM 1409 O O . GLU A 1 180 ? 9.327 -6.530 2.901 1.00 84.38 180 GLU A O 1
ATOM 1414 N N . GLU A 1 181 ? 10.141 -5.143 4.465 1.00 81.56 181 GLU A N 1
ATOM 1415 C CA . GLU A 1 181 ? 11.497 -5.052 3.904 1.00 81.56 181 GLU A CA 1
ATOM 1416 C C . GLU A 1 181 ? 12.202 -6.415 3.855 1.00 81.56 181 GLU A C 1
ATOM 1418 O O . GLU A 1 181 ? 12.991 -6.649 2.942 1.00 81.56 181 GLU A O 1
ATOM 1423 N N . ALA A 1 182 ? 11.898 -7.320 4.790 1.00 84.19 182 ALA A N 1
ATOM 1424 C CA . ALA A 1 182 ? 12.459 -8.668 4.833 1.00 84.19 182 ALA A CA 1
ATOM 1425 C C . ALA A 1 182 ? 11.759 -9.671 3.894 1.00 84.19 182 ALA A C 1
ATOM 1427 O O . ALA A 1 182 ? 12.315 -10.737 3.645 1.00 84.19 182 ALA A O 1
ATOM 1428 N N . LEU A 1 183 ? 10.559 -9.369 3.376 1.00 81.31 183 LEU A N 1
ATOM 1429 C CA . LEU A 1 183 ? 9.830 -10.292 2.491 1.00 81.31 183 LEU A CA 1
ATOM 1430 C C . LEU A 1 183 ? 10.411 -10.360 1.086 1.00 81.31 183 LEU A C 1
ATOM 1432 O O . LEU A 1 183 ? 10.330 -11.398 0.433 1.00 81.31 183 LEU A O 1
ATOM 1436 N N . LEU A 1 184 ? 10.942 -9.240 0.600 1.00 78.69 184 LEU A N 1
ATOM 1437 C CA . LEU A 1 184 ? 11.520 -9.164 -0.729 1.00 78.69 184 LEU A CA 1
ATOM 1438 C C . LEU A 1 184 ? 13.042 -9.159 -0.594 1.00 78.69 184 LEU A C 1
ATOM 1440 O O . LEU A 1 184 ? 13.660 -8.093 -0.577 1.00 78.69 184 LEU A O 1
ATOM 1444 N N . ASP A 1 185 ? 13.643 -10.351 -0.552 1.00 79.19 185 ASP A N 1
ATOM 1445 C CA . ASP A 1 185 ? 15.104 -10.557 -0.581 1.00 79.19 185 ASP A CA 1
ATOM 1446 C C . ASP A 1 185 ? 15.700 -10.276 -1.978 1.00 79.19 185 ASP A C 1
ATOM 1448 O O . ASP A 1 185 ? 16.545 -10.983 -2.521 1.00 79.19 185 ASP A O 1
ATOM 1452 N N . GLU A 1 186 ? 15.190 -9.232 -2.627 1.00 84.69 186 GLU A N 1
ATOM 1453 C CA . GLU A 1 186 ? 15.616 -8.776 -3.933 1.00 84.69 186 GLU A CA 1
ATOM 1454 C C . GLU A 1 186 ? 15.807 -7.259 -3.906 1.00 84.69 186 GLU A C 1
ATOM 1456 O O . GLU A 1 186 ? 14.889 -6.460 -3.668 1.00 84.69 186 GLU A O 1
ATOM 1461 N N . GLY A 1 187 ? 17.031 -6.832 -4.219 1.00 84.62 187 GLY A N 1
ATOM 1462 C CA . GLY A 1 187 ? 17.325 -5.428 -4.476 1.00 84.62 187 GLY A CA 1
ATOM 1463 C C . GLY A 1 187 ? 16.517 -4.883 -5.660 1.00 84.62 187 GLY A C 1
ATOM 1464 O O . GLY A 1 187 ? 15.922 -5.632 -6.440 1.00 84.62 187 GLY A O 1
ATOM 1465 N N . LYS A 1 188 ? 16.523 -3.556 -5.823 1.00 90.88 188 LYS A N 1
ATOM 1466 C CA . LYS A 1 188 ? 15.901 -2.881 -6.976 1.00 90.88 188 LYS A CA 1
ATOM 1467 C C . LYS A 1 188 ? 16.376 -3.496 -8.298 1.00 90.88 188 LYS A C 1
ATOM 1469 O O . LYS A 1 188 ? 17.503 -3.981 -8.388 1.00 90.88 188 LYS A O 1
ATOM 1474 N N . MET A 1 189 ? 15.539 -3.419 -9.330 1.00 93.94 189 MET A N 1
ATOM 1475 C CA . MET A 1 189 ? 15.896 -3.859 -10.676 1.00 93.94 189 MET A CA 1
ATOM 1476 C C . MET A 1 189 ? 17.083 -3.019 -11.185 1.00 93.94 189 MET A C 1
ATOM 1478 O O . MET A 1 189 ? 16.936 -1.795 -11.305 1.00 93.94 189 MET A O 1
ATOM 1482 N N . PRO A 1 190 ? 18.257 -3.614 -11.463 1.00 95.06 190 PRO A N 1
ATOM 1483 C CA . PRO A 1 190 ? 19.431 -2.862 -11.898 1.00 95.06 190 PRO A CA 1
ATOM 1484 C C . PRO A 1 190 ? 19.177 -2.083 -13.193 1.00 95.06 190 PRO A C 1
ATOM 1486 O O . PRO A 1 190 ? 18.369 -2.492 -14.025 1.00 95.06 190 PRO A O 1
ATOM 1489 N N . ILE A 1 191 ? 19.882 -0.964 -13.384 1.00 95.50 191 ILE A N 1
ATOM 1490 C CA . ILE A 1 191 ? 19.757 -0.155 -14.610 1.00 95.50 191 ILE A CA 1
ATOM 1491 C C . ILE A 1 191 ? 20.155 -0.978 -15.839 1.00 95.50 191 ILE A C 1
ATOM 1493 O O . ILE A 1 191 ? 19.434 -0.955 -16.830 1.00 95.50 191 ILE A O 1
ATOM 1497 N N . ALA A 1 192 ? 21.241 -1.751 -15.747 1.00 95.38 192 ALA A N 1
ATOM 1498 C CA . ALA A 1 192 ? 21.673 -2.646 -16.819 1.00 95.38 192 ALA A CA 1
ATOM 1499 C C . ALA A 1 192 ? 20.560 -3.632 -17.207 1.00 95.38 192 ALA A C 1
ATOM 1501 O O . ALA A 1 192 ? 20.257 -3.801 -18.384 1.00 95.38 192 ALA A O 1
ATOM 1502 N N . THR A 1 193 ? 19.872 -4.212 -16.220 1.00 97.06 193 THR A N 1
ATOM 1503 C CA . THR A 1 193 ? 18.730 -5.107 -16.454 1.00 97.06 193 THR A CA 1
ATOM 1504 C C . THR A 1 193 ? 17.549 -4.380 -17.092 1.00 97.06 193 THR A C 1
ATOM 1506 O O . THR A 1 193 ? 16.931 -4.923 -18.002 1.00 97.06 193 THR A O 1
ATOM 1509 N N . GLN A 1 194 ? 17.250 -3.141 -16.681 1.00 97.12 194 GLN A N 1
ATOM 1510 C CA . GLN A 1 194 ? 16.208 -2.328 -17.327 1.00 97.12 194 GLN A CA 1
ATOM 1511 C C . GLN A 1 194 ? 16.541 -2.089 -18.800 1.00 97.12 194 GLN A C 1
ATOM 1513 O O . GLN A 1 194 ? 15.711 -2.344 -19.664 1.00 97.12 194 GLN A O 1
ATOM 1518 N N . GLN A 1 195 ? 17.767 -1.652 -19.091 1.00 96.38 195 GLN A N 1
ATOM 1519 C CA . GLN A 1 195 ? 18.229 -1.373 -20.452 1.00 96.38 195 GLN A CA 1
ATOM 1520 C C . GLN A 1 195 ? 18.214 -2.627 -21.330 1.00 96.38 195 GLN A C 1
ATOM 1522 O O . GLN A 1 195 ? 17.755 -2.568 -22.467 1.00 96.38 195 GLN A O 1
ATOM 1527 N N . TYR A 1 196 ? 18.665 -3.756 -20.782 1.00 96.81 196 TYR A N 1
ATOM 1528 C CA . TYR A 1 196 ? 18.638 -5.058 -21.441 1.00 96.81 196 TYR A CA 1
ATOM 1529 C C . TYR A 1 196 ? 17.210 -5.482 -21.808 1.00 96.81 196 TYR A C 1
ATOM 1531 O O . TYR A 1 196 ? 16.938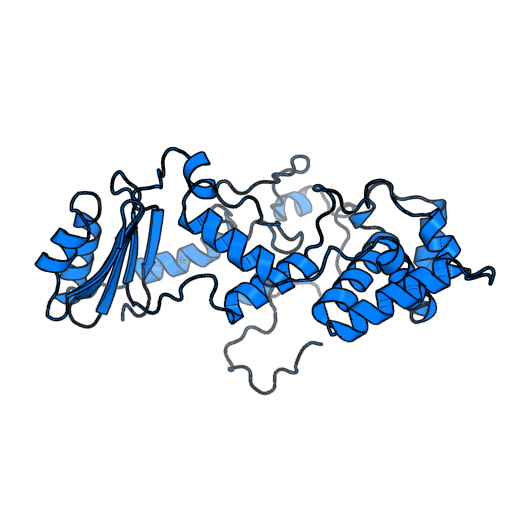 -5.743 -22.977 1.00 96.81 196 TYR A O 1
ATOM 1539 N N . LEU A 1 197 ? 16.270 -5.476 -20.856 1.00 96.75 197 LEU A N 1
ATOM 1540 C CA . LEU A 1 197 ? 14.888 -5.875 -21.143 1.00 96.75 197 LEU A CA 1
ATOM 1541 C C . LEU A 1 197 ? 14.182 -4.901 -22.089 1.00 96.75 197 LEU A C 1
ATOM 1543 O O . LEU A 1 197 ? 13.438 -5.335 -22.960 1.00 96.75 197 LEU A O 1
ATOM 1547 N N . MET A 1 198 ? 14.448 -3.598 -21.981 1.00 96.75 198 MET A N 1
ATOM 1548 C CA . MET A 1 198 ? 13.934 -2.615 -22.941 1.00 96.75 198 MET A CA 1
ATOM 1549 C C . MET A 1 198 ? 14.442 -2.884 -24.361 1.00 96.75 198 MET A C 1
ATOM 1551 O O . MET A 1 198 ? 13.667 -2.775 -25.307 1.00 96.75 198 MET A O 1
ATOM 1555 N N . ALA A 1 199 ? 15.720 -3.244 -24.516 1.00 95.81 199 ALA A N 1
ATOM 1556 C CA . ALA A 1 199 ? 16.296 -3.600 -25.809 1.00 95.81 199 ALA A CA 1
ATOM 1557 C C . ALA A 1 199 ? 15.664 -4.878 -26.380 1.00 95.81 199 ALA A C 1
ATOM 1559 O O . ALA A 1 199 ? 15.317 -4.903 -27.558 1.00 95.81 199 ALA A O 1
ATOM 1560 N N . HIS A 1 200 ? 15.436 -5.892 -25.540 1.00 94.56 200 HIS A N 1
ATOM 1561 C CA . HIS A 1 200 ? 14.709 -7.103 -25.928 1.00 94.56 200 HIS A CA 1
ATOM 1562 C C . HIS A 1 200 ? 13.283 -6.800 -26.395 1.00 94.56 200 HIS A C 1
ATOM 1564 O O . HIS A 1 200 ? 12.906 -7.199 -27.493 1.00 94.56 200 HIS A O 1
ATOM 1570 N N . ILE A 1 201 ? 12.519 -6.021 -25.622 1.00 94.75 201 ILE A N 1
ATOM 1571 C CA . ILE A 1 201 ? 11.151 -5.623 -25.990 1.00 94.75 201 ILE A CA 1
ATOM 1572 C C . ILE A 1 201 ? 11.153 -4.835 -27.305 1.00 94.75 201 ILE A C 1
ATOM 1574 O O . ILE A 1 201 ? 10.309 -5.075 -28.166 1.00 94.75 201 ILE A O 1
ATOM 1578 N N . LEU A 1 202 ? 12.103 -3.913 -27.491 1.00 94.50 202 LEU A N 1
ATOM 1579 C CA . LEU A 1 202 ? 12.224 -3.129 -28.721 1.00 94.50 202 LEU A CA 1
ATOM 1580 C C . LEU A 1 202 ? 12.537 -4.011 -29.942 1.00 94.50 202 LEU A C 1
ATOM 1582 O O . LEU A 1 202 ? 11.970 -3.782 -31.012 1.00 94.50 202 LEU A O 1
ATOM 1586 N N . ALA A 1 203 ? 13.409 -5.009 -29.785 1.00 92.88 203 ALA A N 1
ATOM 1587 C CA . ALA A 1 203 ? 13.760 -5.947 -30.847 1.00 92.88 203 ALA A CA 1
ATOM 1588 C C . ALA A 1 203 ? 12.580 -6.864 -31.214 1.00 92.88 203 ALA A C 1
ATOM 1590 O O . ALA A 1 203 ? 12.266 -7.026 -32.394 1.00 92.88 203 ALA A O 1
ATOM 1591 N N . GLU A 1 204 ? 11.884 -7.415 -30.216 1.00 93.00 204 GLU A N 1
ATOM 1592 C CA . GLU A 1 204 ? 10.740 -8.315 -30.409 1.00 93.00 204 GLU A CA 1
ATOM 1593 C C . GLU A 1 204 ? 9.508 -7.589 -30.961 1.00 93.00 204 GLU A C 1
ATOM 1595 O O . GLU A 1 204 ? 8.819 -8.090 -31.849 1.00 93.00 204 GLU A O 1
ATOM 1600 N N . ARG A 1 205 ? 9.239 -6.375 -30.470 1.00 92.19 205 ARG A N 1
ATOM 1601 C CA . ARG A 1 205 ? 8.063 -5.566 -30.828 1.00 92.19 205 ARG A CA 1
ATOM 1602 C C . ARG A 1 205 ? 8.436 -4.393 -31.729 1.00 92.19 205 ARG A C 1
ATOM 1604 O O . ARG A 1 205 ? 7.904 -3.286 -31.613 1.00 92.19 205 ARG A O 1
ATOM 1611 N N . LYS A 1 206 ? 9.338 -4.639 -32.682 1.00 90.00 206 LYS A N 1
ATOM 1612 C CA . LYS A 1 206 ? 9.865 -3.619 -33.603 1.00 90.00 206 LYS A CA 1
ATOM 1613 C C . LYS A 1 206 ? 8.778 -2.898 -34.404 1.00 90.00 206 LYS A C 1
ATOM 1615 O O . LYS A 1 206 ? 8.904 -1.702 -34.656 1.00 90.00 206 LYS A O 1
ATOM 1620 N N . ASN A 1 207 ? 7.699 -3.596 -34.757 1.00 89.38 207 ASN A N 1
ATOM 1621 C CA . ASN A 1 207 ? 6.564 -3.014 -35.483 1.00 89.38 207 ASN A CA 1
ATOM 1622 C C . ASN A 1 207 ? 5.757 -2.018 -34.634 1.00 89.38 207 ASN A C 1
ATOM 1624 O O . ASN A 1 207 ? 5.174 -1.088 -35.180 1.00 89.38 207 ASN A O 1
ATOM 1628 N N . GLU A 1 208 ? 5.733 -2.203 -33.314 1.00 90.12 208 GLU A N 1
ATOM 1629 C CA . GLU A 1 208 ? 4.991 -1.357 -32.376 1.00 90.12 208 GLU A CA 1
ATOM 1630 C C . GLU A 1 208 ? 5.825 -0.142 -31.946 1.00 90.12 208 GLU A C 1
ATOM 1632 O O . GLU A 1 208 ? 5.351 0.996 -31.970 1.00 90.12 208 GLU A O 1
ATOM 1637 N N . PHE A 1 209 ? 7.096 -0.369 -31.599 1.00 90.88 209 PHE A N 1
ATOM 1638 C CA . PHE A 1 209 ? 7.940 0.664 -30.995 1.00 90.88 209 PHE A CA 1
ATOM 1639 C C . PHE A 1 209 ? 8.994 1.249 -31.932 1.00 90.88 209 PHE A C 1
ATOM 1641 O O . PHE A 1 209 ? 9.372 2.401 -31.748 1.00 90.88 209 PHE A O 1
ATOM 1648 N N . GLY A 1 210 ? 9.466 0.520 -32.946 1.00 89.62 210 GLY A N 1
ATOM 1649 C CA . GLY A 1 210 ? 10.675 0.877 -33.700 1.00 89.62 210 GLY A CA 1
ATOM 1650 C C . GLY A 1 210 ? 10.619 2.251 -34.372 1.00 89.62 210 GLY A C 1
ATOM 1651 O O . GLY A 1 210 ? 11.533 3.060 -34.208 1.00 89.62 210 GLY A O 1
ATOM 1652 N N . ALA A 1 211 ? 9.535 2.553 -35.094 1.00 89.19 211 ALA A N 1
ATOM 1653 C CA . ALA A 1 211 ? 9.382 3.841 -35.778 1.00 89.19 211 ALA A CA 1
ATOM 1654 C C . ALA A 1 211 ? 9.258 5.014 -34.790 1.00 89.19 211 ALA A C 1
ATOM 1656 O O . ALA A 1 211 ? 9.924 6.037 -34.958 1.00 89.19 211 ALA A O 1
ATOM 1657 N N . ARG A 1 212 ? 8.448 4.849 -33.735 1.00 90.81 212 ARG A N 1
ATOM 1658 C CA . ARG A 1 212 ? 8.247 5.873 -32.697 1.00 90.81 212 ARG A CA 1
ATOM 1659 C C . ARG A 1 212 ? 9.536 6.113 -31.907 1.00 90.81 212 ARG A C 1
ATOM 1661 O O . ARG A 1 212 ? 9.910 7.257 -31.673 1.00 90.81 212 ARG A O 1
ATOM 1668 N N . PHE A 1 213 ? 10.243 5.038 -31.560 1.00 90.12 213 PHE A N 1
ATOM 1669 C CA . PHE A 1 213 ? 11.524 5.093 -30.870 1.00 90.12 213 PHE A CA 1
ATOM 1670 C C . PHE A 1 213 ? 12.554 5.865 -31.691 1.00 90.12 213 PHE A C 1
ATOM 1672 O O . PHE A 1 213 ? 13.145 6.801 -31.169 1.00 90.12 213 PHE A O 1
ATOM 1679 N N . ASN A 1 214 ? 12.718 5.540 -32.978 1.00 87.19 214 ASN A N 1
ATOM 1680 C CA . ASN A 1 214 ? 13.652 6.251 -33.855 1.00 87.19 214 ASN A CA 1
ATOM 1681 C C . ASN A 1 214 ? 13.313 7.742 -33.989 1.00 87.19 214 ASN A C 1
ATOM 1683 O O . ASN A 1 214 ? 14.220 8.567 -33.963 1.00 87.19 214 ASN A O 1
ATOM 1687 N N . ALA A 1 215 ? 12.027 8.096 -34.078 1.00 86.12 215 ALA A N 1
ATOM 1688 C CA . ALA A 1 215 ? 11.596 9.492 -34.145 1.00 86.12 215 ALA A CA 1
ATOM 1689 C C . ALA A 1 215 ? 11.889 10.267 -32.845 1.00 86.12 215 ALA A C 1
ATOM 1691 O O . ALA A 1 215 ? 12.329 11.416 -32.883 1.00 86.12 215 ALA A O 1
ATOM 1692 N 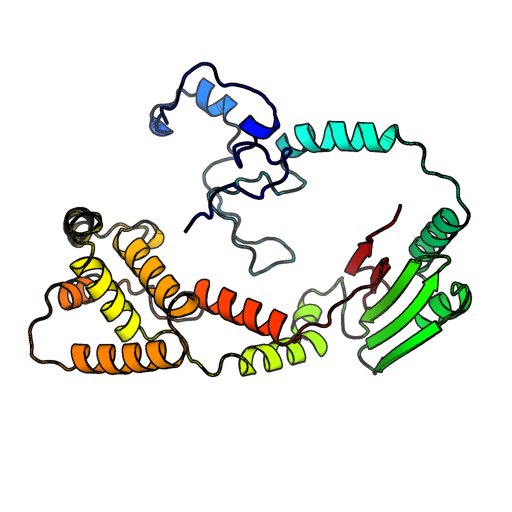N . GLU A 1 216 ? 11.667 9.649 -31.683 1.00 85.94 216 GLU A N 1
ATOM 1693 C CA . GLU A 1 216 ? 11.884 10.298 -30.386 1.00 85.94 216 GLU A CA 1
ATOM 1694 C C . GLU A 1 216 ? 13.346 10.300 -29.932 1.00 85.94 216 GLU A C 1
ATOM 1696 O O . GLU A 1 216 ? 13.744 11.187 -29.168 1.00 85.94 216 GLU A O 1
ATOM 1701 N N . LYS A 1 217 ? 14.148 9.341 -30.416 1.00 78.31 217 LYS A N 1
ATOM 1702 C CA . LYS A 1 217 ? 15.574 9.187 -30.098 1.00 78.31 217 LYS A CA 1
ATOM 1703 C C . LYS A 1 217 ? 16.335 10.499 -30.269 1.00 78.31 217 LYS A C 1
ATOM 1705 O O . LYS A 1 217 ? 17.128 10.881 -29.403 1.00 78.31 217 LYS A O 1
ATOM 1710 N N . ASP A 1 218 ? 16.036 11.190 -31.365 1.00 73.69 218 ASP A N 1
ATOM 1711 C CA . ASP A 1 218 ? 16.692 12.431 -31.763 1.00 73.69 218 ASP A CA 1
ATOM 1712 C C . ASP A 1 218 ? 15.979 13.666 -31.189 1.00 73.69 218 ASP A C 1
ATOM 1714 O O . ASP A 1 218 ? 16.625 14.657 -30.851 1.00 73.69 218 ASP A O 1
ATOM 1718 N N . ALA A 1 219 ? 14.655 13.597 -31.009 1.00 74.56 219 ALA A N 1
ATOM 1719 C CA . ALA A 1 219 ? 13.845 14.711 -30.515 1.00 74.56 219 ALA A CA 1
ATOM 1720 C C . ALA A 1 219 ? 13.969 14.957 -28.999 1.00 74.56 219 ALA A C 1
ATOM 1722 O O . ALA A 1 219 ? 13.698 16.069 -28.547 1.00 74.56 219 ALA A O 1
ATOM 1723 N N . ARG A 1 220 ? 14.363 13.938 -28.215 1.00 68.31 220 ARG A N 1
ATOM 1724 C CA . ARG A 1 220 ? 14.532 13.983 -26.745 1.00 68.31 220 ARG A CA 1
ATOM 1725 C C . ARG A 1 220 ? 13.395 14.736 -26.032 1.00 68.31 220 ARG A C 1
ATOM 1727 O O . ARG A 1 220 ? 13.618 15.822 -25.489 1.00 68.31 220 ARG A O 1
ATOM 1734 N N . PRO A 1 221 ? 12.176 14.171 -25.997 1.00 68.00 221 PRO A N 1
ATOM 1735 C CA . PRO A 1 221 ? 11.025 14.836 -25.399 1.00 68.00 221 PRO A CA 1
ATOM 1736 C C . PRO A 1 221 ? 11.288 15.231 -23.939 1.00 68.00 221 PRO A C 1
ATOM 1738 O O . PRO A 1 221 ? 11.911 14.494 -23.169 1.00 68.00 221 PRO A O 1
ATOM 1741 N N . MET A 1 222 ? 10.780 16.410 -23.566 1.00 66.31 222 MET A N 1
ATOM 1742 C CA . MET A 1 222 ? 10.994 17.024 -22.250 1.00 66.31 222 MET A CA 1
ATOM 1743 C C . MET A 1 222 ? 10.333 16.221 -21.115 1.00 66.31 222 MET A C 1
ATOM 1745 O O . MET A 1 222 ? 10.856 16.166 -20.002 1.00 66.31 222 MET A O 1
ATOM 1749 N N . ASP A 1 223 ? 9.207 15.554 -21.401 1.00 74.81 223 ASP A N 1
ATOM 1750 C CA . ASP A 1 223 ? 8.514 14.662 -20.466 1.00 74.81 223 ASP A CA 1
ATOM 1751 C C . ASP A 1 223 ? 8.847 13.193 -20.757 1.00 74.81 223 ASP A C 1
ATOM 1753 O O . ASP A 1 223 ? 8.127 12.487 -21.463 1.00 74.81 223 ASP A O 1
ATOM 1757 N N . HIS A 1 224 ? 9.943 12.719 -20.168 1.00 68.94 224 HIS A N 1
ATOM 1758 C CA . HIS A 1 224 ? 10.429 11.346 -20.323 1.00 68.94 224 HIS A CA 1
ATOM 1759 C C . HIS A 1 224 ? 9.402 10.267 -19.935 1.00 68.94 224 HIS A C 1
ATOM 1761 O O . HIS A 1 224 ? 9.503 9.138 -20.407 1.00 68.94 224 HIS A O 1
ATOM 1767 N N . ARG A 1 225 ? 8.402 10.587 -19.100 1.00 63.66 225 ARG A N 1
ATOM 1768 C CA . ARG A 1 225 ? 7.357 9.633 -18.682 1.00 63.66 225 ARG A CA 1
ATOM 1769 C C . ARG A 1 225 ? 6.320 9.354 -19.767 1.00 63.66 225 ARG A C 1
ATOM 1771 O O . ARG A 1 225 ? 5.632 8.349 -19.676 1.00 63.66 225 ARG A O 1
ATOM 1778 N N . LYS A 1 226 ? 6.208 10.233 -20.765 1.00 71.81 226 LYS A N 1
ATOM 1779 C CA . LYS A 1 226 ? 5.305 10.078 -21.918 1.00 71.81 226 LYS A CA 1
ATOM 1780 C C . LYS A 1 226 ? 6.045 9.728 -23.207 1.00 71.81 226 LYS A C 1
ATOM 1782 O O . LYS A 1 226 ? 5.441 9.735 -24.270 1.00 71.81 226 LYS A O 1
ATOM 1787 N N . SER A 1 227 ? 7.350 9.497 -23.105 1.00 83.25 227 SER A N 1
ATOM 1788 C CA . SER A 1 227 ? 8.160 9.052 -24.231 1.00 83.25 227 SER A CA 1
ATOM 1789 C C . SER A 1 227 ? 7.961 7.559 -24.470 1.00 83.25 227 SER A C 1
ATOM 1791 O O . SER A 1 227 ? 7.693 6.807 -23.529 1.00 83.25 227 SER A O 1
ATOM 1793 N N . VAL A 1 228 ? 8.205 7.113 -25.697 1.00 87.81 228 VAL A N 1
ATOM 1794 C CA . VAL A 1 228 ? 8.317 5.694 -26.065 1.00 87.81 228 VAL A CA 1
ATOM 1795 C C . VAL A 1 228 ? 9.338 4.985 -25.181 1.00 87.81 228 VAL A C 1
ATOM 1797 O O . VAL A 1 228 ? 9.132 3.850 -24.764 1.00 87.81 228 VAL A O 1
ATOM 1800 N N . LEU A 1 229 ? 10.435 5.665 -24.837 1.00 89.44 229 LEU A N 1
ATOM 1801 C CA . LEU A 1 229 ? 11.436 5.125 -23.923 1.00 89.44 229 LEU A CA 1
ATOM 1802 C C . LEU A 1 229 ? 10.858 4.923 -22.507 1.00 89.44 229 LEU A C 1
ATOM 1804 O O . LEU A 1 229 ? 11.202 3.958 -21.829 1.00 89.44 229 LEU A O 1
ATOM 1808 N N . GLY A 1 230 ? 9.973 5.817 -22.059 1.00 89.06 230 GLY A N 1
ATOM 1809 C CA . GLY A 1 230 ? 9.237 5.693 -20.801 1.00 89.06 230 GLY A CA 1
ATOM 1810 C C . GLY A 1 230 ? 8.259 4.517 -20.808 1.00 89.06 230 GLY A C 1
ATOM 1811 O O . GLY A 1 230 ? 8.223 3.764 -19.836 1.00 89.06 230 GLY A O 1
ATOM 1812 N N . GLU A 1 231 ? 7.535 4.318 -21.914 1.00 88.19 231 GLU A N 1
ATOM 1813 C CA . GLU A 1 231 ? 6.656 3.156 -22.129 1.00 88.19 231 GLU A CA 1
ATOM 1814 C C . GLU A 1 231 ? 7.447 1.842 -22.086 1.00 88.19 231 GLU A C 1
ATOM 1816 O O . GLU A 1 231 ? 7.127 0.959 -21.291 1.00 88.19 231 GLU A O 1
ATOM 1821 N N . LEU A 1 232 ? 8.539 1.743 -22.854 1.00 90.06 232 LEU A N 1
ATOM 1822 C CA . LEU A 1 232 ? 9.427 0.574 -22.861 1.00 90.06 232 LEU A CA 1
ATOM 1823 C C . LEU A 1 232 ? 9.971 0.266 -21.463 1.00 90.06 232 LEU A C 1
ATOM 1825 O O . LEU A 1 232 ? 10.021 -0.892 -21.052 1.00 90.06 232 LEU A O 1
ATOM 1829 N N . ARG A 1 233 ? 10.364 1.298 -20.709 1.00 92.44 233 ARG A N 1
ATOM 1830 C CA . ARG A 1 233 ? 10.853 1.138 -19.335 1.00 92.44 233 ARG A CA 1
ATOM 1831 C C . ARG A 1 233 ? 9.761 0.633 -18.397 1.00 92.44 233 ARG A C 1
ATOM 1833 O O . ARG A 1 233 ? 10.052 -0.177 -17.519 1.00 92.44 233 ARG A O 1
ATOM 1840 N N . SER A 1 234 ? 8.535 1.126 -18.560 1.00 88.06 234 SER A N 1
ATOM 1841 C CA . SER A 1 234 ? 7.385 0.669 -17.781 1.00 88.06 234 SER A CA 1
ATOM 1842 C C . SER A 1 234 ? 7.114 -0.811 -18.042 1.00 88.06 234 SER A C 1
ATOM 1844 O O . SER A 1 234 ? 7.084 -1.578 -17.088 1.00 88.06 234 SER A O 1
ATOM 1846 N N . LEU A 1 235 ? 7.041 -1.219 -19.314 1.00 86.88 235 LEU A N 1
ATOM 1847 C CA . LEU A 1 235 ? 6.845 -2.618 -19.713 1.00 86.88 235 LEU A CA 1
ATOM 1848 C C . LEU A 1 235 ? 7.973 -3.528 -19.212 1.00 86.88 235 LEU A C 1
ATOM 1850 O O . LEU A 1 235 ? 7.717 -4.608 -18.692 1.00 86.88 235 LEU A O 1
ATOM 1854 N N . ALA A 1 236 ? 9.227 -3.079 -19.313 1.00 91.81 236 ALA A N 1
ATOM 1855 C CA . ALA A 1 236 ? 10.371 -3.835 -18.813 1.00 91.81 236 ALA A CA 1
ATOM 1856 C C . ALA A 1 236 ? 10.293 -4.074 -17.297 1.00 91.81 236 ALA A C 1
ATOM 1858 O O . ALA A 1 236 ? 10.601 -5.171 -16.838 1.00 91.81 236 ALA A O 1
ATOM 1859 N N . ARG A 1 237 ? 9.888 -3.061 -16.517 1.00 88.88 237 ARG A N 1
ATOM 1860 C CA . ARG A 1 237 ? 9.717 -3.184 -15.059 1.00 88.88 237 ARG A CA 1
ATOM 1861 C C . ARG A 1 237 ? 8.510 -4.045 -14.692 1.00 88.88 237 ARG A C 1
ATOM 1863 O O . ARG A 1 237 ? 8.615 -4.839 -13.762 1.00 88.88 237 ARG A O 1
ATOM 1870 N N . GLU A 1 238 ? 7.401 -3.896 -15.409 1.00 87.88 238 GLU A N 1
ATOM 1871 C CA . GLU A 1 238 ? 6.195 -4.708 -15.235 1.00 87.88 238 GLU A CA 1
ATOM 1872 C C . GLU A 1 238 ? 6.509 -6.189 -15.436 1.00 87.88 238 GLU A C 1
ATOM 1874 O O . GLU A 1 238 ? 6.389 -6.965 -14.493 1.00 87.88 238 GLU A O 1
ATOM 1879 N N . MET A 1 239 ? 7.032 -6.548 -16.611 1.00 89.00 239 MET A N 1
ATOM 1880 C CA . MET A 1 239 ? 7.410 -7.919 -16.950 1.00 89.00 239 MET A CA 1
ATOM 1881 C C . MET A 1 239 ? 8.391 -8.494 -15.927 1.00 89.00 239 MET A C 1
ATOM 1883 O O . MET A 1 239 ? 8.218 -9.602 -15.425 1.00 89.00 239 MET A O 1
ATOM 1887 N N . TYR A 1 240 ? 9.412 -7.720 -15.559 1.00 93.06 240 TYR A N 1
ATOM 1888 C CA . TYR A 1 240 ? 10.421 -8.166 -14.610 1.00 93.06 240 TYR A CA 1
ATOM 1889 C C . TYR A 1 240 ? 9.846 -8.518 -13.230 1.00 93.06 240 TYR A C 1
ATOM 1891 O O . TYR A 1 240 ? 10.255 -9.512 -12.629 1.00 93.06 240 TYR A O 1
ATOM 1899 N N . TRP A 1 241 ? 8.921 -7.715 -12.701 1.00 88.12 241 TRP A N 1
ATOM 1900 C CA . TRP A 1 241 ? 8.385 -7.929 -11.355 1.00 88.12 241 TRP A CA 1
ATOM 1901 C C . TRP A 1 241 ? 7.145 -8.815 -11.314 1.00 88.12 241 TRP A C 1
ATOM 1903 O O . TRP A 1 241 ? 6.992 -9.561 -10.348 1.00 88.12 241 TRP A O 1
ATOM 1913 N N . LEU A 1 242 ? 6.267 -8.720 -12.311 1.00 86.56 242 LEU A N 1
ATOM 1914 C CA . LEU A 1 242 ? 4.960 -9.375 -12.292 1.00 86.56 242 LEU A CA 1
ATOM 1915 C C . LEU A 1 242 ? 4.926 -10.678 -13.092 1.00 86.56 242 LEU A C 1
ATOM 1917 O O . LEU A 1 242 ? 4.203 -11.587 -12.690 1.00 86.56 242 LEU A O 1
ATOM 1921 N N . ASP A 1 243 ? 5.722 -10.790 -14.159 1.00 89.31 243 ASP A N 1
ATOM 1922 C CA . ASP A 1 243 ? 5.688 -11.963 -15.040 1.00 89.31 243 ASP A CA 1
ATOM 1923 C C . ASP A 1 243 ? 6.826 -12.946 -14.743 1.00 89.31 243 ASP A C 1
ATOM 1925 O O . ASP A 1 243 ? 6.619 -14.158 -14.767 1.00 89.31 243 ASP A O 1
ATOM 1929 N N . LEU A 1 244 ? 8.028 -12.445 -14.440 1.00 89.69 244 LEU A N 1
ATOM 1930 C CA . LEU A 1 244 ? 9.176 -13.301 -14.137 1.00 89.69 244 LEU A CA 1
ATOM 1931 C C . LEU A 1 244 ? 9.129 -13.833 -12.698 1.00 89.69 244 LEU A C 1
ATOM 1933 O O . LEU A 1 244 ? 8.831 -13.115 -11.741 1.00 89.69 244 LEU A O 1
ATOM 1937 N N . SER A 1 245 ? 9.532 -15.086 -12.519 1.00 91.00 245 SER A N 1
ATOM 1938 C CA . SER A 1 245 ? 9.878 -15.653 -11.216 1.00 91.00 245 SER A CA 1
ATOM 1939 C C . SER A 1 245 ? 11.178 -15.053 -10.664 1.00 91.00 245 SER A C 1
ATOM 1941 O O . SER A 1 245 ? 11.963 -14.420 -11.371 1.00 91.00 245 SER A O 1
ATOM 1943 N N . GLN A 1 246 ? 11.455 -15.283 -9.377 1.00 91.12 246 GLN A N 1
ATOM 1944 C CA . GLN A 1 246 ? 12.704 -14.840 -8.745 1.00 91.12 246 GLN A CA 1
ATOM 1945 C C . GLN A 1 246 ? 13.952 -15.418 -9.439 1.00 91.12 246 GLN A C 1
ATOM 1947 O O . GLN A 1 246 ? 14.953 -14.716 -9.600 1.00 91.12 246 GLN A O 1
ATOM 1952 N N . THR A 1 247 ? 13.897 -16.677 -9.883 1.00 93.56 247 THR A N 1
ATOM 1953 C CA . THR A 1 247 ? 14.998 -17.320 -10.615 1.00 93.56 247 THR A CA 1
ATOM 1954 C C . THR A 1 247 ? 15.191 -16.688 -11.990 1.00 93.56 247 THR A C 1
ATOM 1956 O O . THR A 1 247 ? 16.310 -16.312 -12.330 1.00 93.56 247 THR A O 1
ATOM 1959 N N . GLU A 1 248 ? 14.110 -16.470 -12.742 1.00 95.38 248 GLU A N 1
ATOM 1960 C CA . GLU A 1 248 ? 14.175 -15.810 -14.054 1.00 95.38 248 GLU A CA 1
ATOM 1961 C C . GLU A 1 248 ? 14.672 -14.367 -13.941 1.00 95.38 248 GLU A C 1
ATOM 1963 O O . GLU A 1 248 ? 15.477 -13.922 -14.756 1.00 95.38 248 GLU A O 1
ATOM 1968 N N . ARG A 1 249 ? 14.281 -13.641 -12.885 1.00 95.94 249 ARG A N 1
ATOM 1969 C CA . ARG A 1 249 ? 14.854 -12.328 -12.567 1.00 95.94 249 ARG A CA 1
ATOM 1970 C C . ARG A 1 249 ? 16.357 -12.407 -12.322 1.00 95.94 249 ARG A C 1
ATOM 1972 O O . ARG A 1 249 ? 17.097 -11.555 -12.810 1.00 95.94 249 ARG A O 1
ATOM 1979 N N . ALA A 1 250 ? 16.827 -13.391 -11.556 1.00 94.56 250 ALA A N 1
ATOM 1980 C CA . ALA A 1 250 ? 18.254 -13.574 -11.297 1.00 94.56 250 ALA A CA 1
ATOM 1981 C C . ALA A 1 250 ? 19.034 -13.879 -12.586 1.00 94.56 250 ALA A C 1
ATOM 1983 O O . ALA A 1 250 ? 20.126 -13.343 -12.782 1.00 94.56 250 ALA A O 1
ATOM 1984 N N . ASP A 1 251 ? 18.465 -14.678 -13.484 1.00 95.56 251 ASP A N 1
ATOM 1985 C CA . ASP A 1 251 ? 19.083 -14.987 -14.771 1.00 95.56 251 ASP A CA 1
ATOM 1986 C C . ASP A 1 251 ? 19.054 -13.788 -15.725 1.00 95.56 251 ASP A C 1
ATOM 1988 O O . ASP A 1 251 ? 20.074 -13.482 -16.338 1.00 95.56 251 ASP A O 1
ATOM 1992 N N . ALA A 1 252 ? 17.969 -13.007 -15.746 1.00 95.69 252 ALA A N 1
ATOM 1993 C CA . ALA A 1 252 ? 17.908 -11.742 -16.477 1.00 95.69 252 ALA A CA 1
ATOM 1994 C C . ALA A 1 252 ? 18.965 -10.732 -15.995 1.00 95.69 252 ALA A C 1
ATOM 1996 O O . ALA A 1 252 ? 19.515 -9.986 -16.805 1.00 95.69 252 ALA A O 1
ATOM 1997 N N . ARG A 1 253 ? 19.294 -10.705 -14.692 1.00 96.06 253 ARG A N 1
ATOM 1998 C CA . ARG A 1 253 ? 20.401 -9.880 -14.166 1.00 96.06 253 ARG A CA 1
ATOM 1999 C C . ARG A 1 253 ? 21.751 -10.343 -14.719 1.00 96.06 253 ARG A C 1
ATOM 2001 O O . ARG A 1 253 ? 22.484 -9.520 -15.258 1.00 96.06 253 ARG A O 1
ATOM 2008 N N . LYS A 1 254 ? 22.054 -11.645 -14.633 1.00 95.38 254 LYS A N 1
ATOM 2009 C CA . LYS A 1 254 ? 23.312 -12.216 -15.155 1.00 95.38 254 LYS A CA 1
ATOM 2010 C C . LYS A 1 254 ? 23.461 -11.972 -16.653 1.00 95.38 254 LYS A C 1
ATOM 2012 O O . LYS A 1 254 ? 24.542 -11.627 -17.119 1.00 95.38 254 LYS A O 1
ATOM 2017 N N . GLU A 1 255 ? 22.376 -12.154 -17.395 1.00 94.75 255 GLU A N 1
ATOM 2018 C CA . GLU A 1 255 ? 22.366 -11.979 -18.838 1.00 94.75 255 GLU A CA 1
ATOM 2019 C C . GLU A 1 255 ? 22.555 -10.511 -19.222 1.00 94.75 255 GLU A C 1
ATOM 2021 O O . GLU A 1 255 ? 23.386 -10.193 -20.070 1.00 94.75 255 GLU A O 1
ATOM 2026 N N . ALA A 1 256 ? 21.871 -9.598 -18.529 1.00 95.25 256 ALA A N 1
ATOM 2027 C CA . ALA A 1 256 ? 22.092 -8.171 -18.704 1.00 95.25 256 ALA A CA 1
ATOM 2028 C C . ALA A 1 256 ? 23.557 -7.791 -18.446 1.00 95.25 256 ALA A C 1
ATOM 2030 O O . ALA A 1 256 ? 24.141 -7.071 -19.256 1.00 95.25 256 ALA A O 1
ATOM 2031 N N . ASP A 1 257 ? 24.168 -8.293 -17.369 1.00 94.06 257 ASP A N 1
ATOM 2032 C CA . ASP A 1 257 ? 25.578 -8.035 -17.059 1.00 94.06 257 ASP A CA 1
ATOM 2033 C C . ASP A 1 257 ? 26.508 -8.577 -18.155 1.00 94.06 257 ASP A C 1
ATOM 2035 O O . ASP A 1 257 ? 27.420 -7.869 -18.592 1.00 94.06 257 ASP A O 1
ATOM 2039 N N . ARG A 1 258 ? 26.242 -9.790 -18.660 1.00 93.31 258 ARG A N 1
ATOM 2040 C CA . ARG A 1 258 ? 26.978 -10.390 -19.782 1.00 93.31 258 ARG A CA 1
ATOM 2041 C C . ARG A 1 258 ? 26.888 -9.524 -21.036 1.00 93.31 258 ARG A C 1
ATOM 2043 O O . ARG A 1 258 ? 27.918 -9.200 -21.622 1.00 93.31 258 ARG A O 1
ATOM 2050 N N . MET A 1 259 ? 25.684 -9.105 -21.423 1.00 90.25 259 MET A N 1
ATOM 2051 C CA . MET A 1 259 ? 25.471 -8.276 -22.614 1.00 90.25 259 MET A CA 1
ATOM 2052 C C . MET A 1 259 ? 26.111 -6.891 -22.489 1.00 90.25 259 MET A C 1
ATOM 2054 O O . MET A 1 259 ? 26.604 -6.349 -23.474 1.00 90.25 259 MET A O 1
ATOM 2058 N N . HIS A 1 260 ? 26.166 -6.318 -21.284 1.00 88.38 260 HIS A N 1
ATOM 2059 C CA . HIS A 1 260 ? 26.845 -5.038 -21.057 1.00 88.38 260 HIS A CA 1
ATOM 2060 C C . HIS A 1 260 ? 28.373 -5.135 -21.139 1.00 88.38 260 HIS A C 1
ATOM 2062 O O . HIS A 1 260 ? 29.023 -4.123 -21.409 1.00 88.38 260 HIS A O 1
ATOM 2068 N N . GLN A 1 261 ? 28.934 -6.321 -20.893 1.00 88.38 261 GLN A N 1
ATOM 2069 C CA . GLN A 1 261 ? 30.369 -6.607 -20.989 1.00 88.38 261 GLN A CA 1
ATOM 2070 C C . GLN A 1 261 ? 30.778 -7.156 -22.362 1.00 88.38 261 GLN A C 1
ATOM 2072 O O . GLN A 1 261 ? 31.970 -7.213 -22.664 1.00 88.38 261 GLN A O 1
ATOM 2077 N N . SER A 1 262 ? 29.808 -7.564 -23.182 1.00 85.81 262 SER A N 1
ATOM 2078 C CA . SER A 1 262 ? 30.049 -8.103 -24.514 1.00 85.81 262 SER A CA 1
ATOM 2079 C C . SER A 1 262 ? 30.699 -7.065 -25.431 1.00 85.81 262 SER A C 1
ATOM 2081 O O . SER A 1 262 ? 30.349 -5.884 -25.413 1.00 85.81 262 SER A O 1
ATOM 2083 N N . LEU A 1 263 ? 31.642 -7.527 -26.254 1.00 75.38 263 LEU A N 1
ATOM 2084 C CA . LEU A 1 263 ? 32.217 -6.750 -27.356 1.00 75.38 263 LEU A CA 1
ATOM 2085 C C . LEU A 1 263 ? 31.364 -6.842 -28.631 1.00 75.38 263 LEU A C 1
ATOM 2087 O O . LEU A 1 263 ? 31.616 -6.104 -29.582 1.00 75.38 263 LEU A O 1
ATOM 2091 N N . GLU A 1 264 ? 30.371 -7.736 -28.653 1.00 77.44 264 GLU A N 1
ATOM 2092 C CA . GLU A 1 264 ? 29.444 -7.883 -29.773 1.00 77.44 264 GLU A CA 1
ATOM 2093 C C . GLU A 1 264 ? 28.506 -6.666 -29.863 1.00 77.44 264 GLU A C 1
ATOM 2095 O O . GLU A 1 264 ? 27.983 -6.203 -28.840 1.00 77.44 264 GLU A O 1
ATOM 2100 N N . PRO A 1 265 ? 28.268 -6.129 -31.072 1.00 71.44 265 PRO A N 1
ATOM 2101 C CA . PRO A 1 265 ? 27.361 -5.010 -31.257 1.00 71.44 265 PRO A CA 1
ATOM 2102 C C . PRO A 1 265 ? 25.909 -5.443 -31.018 1.00 71.44 265 PRO A C 1
ATOM 2104 O O . PRO A 1 265 ? 25.362 -6.289 -31.721 1.00 71.44 265 PRO A O 1
ATOM 2107 N N . HIS A 1 266 ? 25.269 -4.810 -30.035 1.00 84.06 266 HIS A N 1
ATOM 2108 C CA . HIS A 1 266 ? 23.831 -4.903 -29.791 1.00 84.06 266 HIS A CA 1
ATOM 2109 C C . HIS A 1 266 ? 23.192 -3.538 -30.051 1.00 84.06 266 HIS A C 1
ATOM 2111 O O . HIS A 1 266 ? 23.174 -2.680 -29.163 1.00 84.06 266 HIS A O 1
ATOM 2117 N N . ASP A 1 267 ? 22.697 -3.330 -31.272 1.00 88.56 267 ASP A N 1
ATOM 2118 C CA . ASP A 1 267 ? 22.238 -2.024 -31.761 1.00 88.56 267 ASP A CA 1
ATOM 2119 C C . ASP A 1 267 ? 21.116 -1.432 -30.897 1.00 88.56 267 ASP A C 1
ATOM 2121 O O . ASP A 1 267 ? 21.193 -0.268 -30.492 1.00 88.56 267 ASP A O 1
ATOM 2125 N N . GLU A 1 268 ? 20.105 -2.228 -30.538 1.00 91.38 268 GLU A N 1
ATOM 2126 C CA . GLU A 1 268 ? 19.010 -1.787 -29.672 1.00 91.38 268 GLU A CA 1
ATOM 2127 C C . GLU A 1 268 ? 19.518 -1.422 -28.272 1.00 91.38 268 GLU A C 1
ATOM 2129 O O . GLU A 1 268 ? 19.170 -0.365 -27.744 1.00 91.38 268 GLU A O 1
ATOM 2134 N N . LEU A 1 269 ? 20.395 -2.237 -27.679 1.00 93.50 269 LEU A N 1
ATOM 2135 C CA . LEU A 1 269 ? 20.953 -1.961 -26.352 1.00 93.50 269 LEU A CA 1
ATOM 2136 C C . LEU A 1 269 ? 21.813 -0.690 -26.357 1.00 93.50 269 LEU A C 1
ATOM 2138 O O . LEU A 1 269 ? 21.691 0.149 -25.459 1.00 93.50 269 LEU A O 1
ATOM 2142 N N . ALA A 1 270 ? 22.651 -0.509 -27.379 1.00 91.44 270 ALA A N 1
ATOM 2143 C CA . ALA A 1 270 ? 23.445 0.700 -27.562 1.00 91.44 270 ALA A CA 1
ATOM 2144 C C . ALA A 1 270 ? 22.550 1.939 -27.727 1.00 91.44 270 ALA A C 1
ATOM 2146 O O . ALA A 1 270 ? 22.806 2.977 -27.105 1.00 91.44 270 ALA A O 1
ATOM 2147 N N . ALA A 1 271 ? 21.461 1.824 -28.494 1.00 91.25 271 ALA A N 1
ATOM 2148 C CA . ALA A 1 271 ? 20.498 2.902 -28.679 1.00 91.25 271 ALA A CA 1
ATOM 2149 C C . ALA A 1 271 ? 19.796 3.276 -27.363 1.00 91.25 271 ALA A C 1
ATOM 2151 O O . ALA A 1 271 ? 19.791 4.454 -26.994 1.00 91.25 271 ALA A O 1
ATOM 2152 N N . ILE A 1 272 ? 19.287 2.294 -26.610 1.00 93.06 272 ILE A N 1
ATOM 2153 C CA . ILE A 1 272 ? 18.650 2.511 -25.301 1.00 93.06 272 ILE A CA 1
ATOM 2154 C C . ILE A 1 272 ? 19.614 3.201 -24.326 1.00 93.06 272 ILE A C 1
ATOM 2156 O O . ILE A 1 272 ? 19.236 4.168 -23.661 1.00 93.06 272 ILE A O 1
ATOM 2160 N N . ARG A 1 273 ? 20.881 2.767 -24.277 1.00 92.00 273 ARG A N 1
ATOM 2161 C CA . ARG A 1 273 ? 21.916 3.388 -23.433 1.00 92.00 273 ARG A CA 1
ATOM 2162 C C . ARG A 1 273 ? 22.183 4.841 -23.821 1.00 92.00 273 ARG A C 1
ATOM 2164 O O . ARG A 1 273 ? 22.298 5.692 -22.943 1.00 92.00 273 ARG A O 1
ATOM 2171 N N . SER A 1 274 ? 22.249 5.137 -25.120 1.00 89.56 274 SER A N 1
ATOM 2172 C CA . SER A 1 274 ? 22.525 6.492 -25.623 1.00 89.56 274 SER A CA 1
ATOM 2173 C C . SER A 1 274 ? 21.423 7.512 -25.298 1.00 89.56 274 SER A C 1
ATOM 2175 O O . SER A 1 274 ? 21.688 8.715 -25.203 1.00 89.56 274 SER A O 1
ATOM 2177 N N . CYS A 1 275 ? 20.199 7.026 -25.078 1.00 89.56 275 CYS A N 1
ATOM 2178 C CA . CYS A 1 275 ? 19.016 7.833 -24.784 1.00 89.56 275 CYS A CA 1
ATOM 2179 C C . CYS A 1 275 ? 18.590 7.776 -23.316 1.00 89.56 275 CYS A C 1
ATOM 2181 O O . CYS A 1 275 ? 17.541 8.312 -22.964 1.00 89.56 275 CYS A O 1
ATOM 2183 N N . TRP A 1 276 ? 19.387 7.146 -22.450 1.00 90.69 276 TRP A N 1
ATOM 2184 C CA . TRP A 1 276 ? 19.042 6.988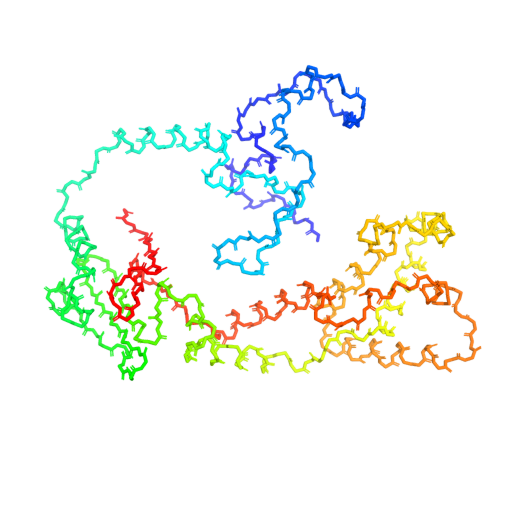 -21.044 1.00 90.69 276 TRP A CA 1
ATOM 2185 C C . TRP A 1 276 ? 18.896 8.342 -20.337 1.00 90.69 276 TRP A C 1
ATOM 2187 O O . TRP A 1 276 ? 19.801 9.180 -20.363 1.00 90.69 276 TRP A O 1
ATOM 2197 N N . TYR A 1 277 ? 17.766 8.557 -19.662 1.00 87.94 277 TYR A N 1
ATOM 2198 C CA . TYR A 1 277 ? 17.539 9.786 -18.906 1.00 87.94 277 TYR A CA 1
ATOM 2199 C C . TYR A 1 277 ? 18.294 9.763 -17.574 1.00 87.94 277 TYR A C 1
ATOM 2201 O O . TYR A 1 277 ? 18.194 8.817 -16.800 1.00 87.94 277 TYR A O 1
ATOM 2209 N N . SER A 1 278 ? 18.973 10.860 -17.231 1.00 85.88 278 SER A N 1
ATOM 2210 C CA . SER A 1 278 ? 19.679 11.001 -15.945 1.00 85.88 278 SER A CA 1
ATOM 2211 C C . SER A 1 278 ? 18.752 10.927 -14.723 1.00 85.88 278 SER A C 1
ATOM 2213 O O . SER A 1 278 ? 19.184 10.551 -13.634 1.00 85.88 278 SER A O 1
ATOM 2215 N N . ALA A 1 279 ? 17.463 11.239 -14.901 1.00 85.06 279 ALA A N 1
ATOM 2216 C CA . ALA A 1 279 ? 16.440 11.077 -13.870 1.00 85.06 279 ALA A CA 1
ATOM 2217 C C . ALA A 1 279 ? 16.228 9.602 -13.471 1.00 85.06 279 ALA A C 1
ATOM 2219 O O . ALA A 1 279 ? 15.797 9.321 -12.353 1.00 85.06 279 ALA A O 1
ATOM 2220 N N . TRP A 1 280 ? 16.556 8.662 -14.359 1.00 89.88 280 TRP A N 1
ATOM 2221 C CA . TRP A 1 280 ? 16.363 7.224 -14.188 1.00 89.88 280 TRP A CA 1
ATOM 2222 C C . TRP A 1 280 ? 17.571 6.582 -13.514 1.00 89.88 280 TRP A C 1
ATOM 2224 O O . TRP A 1 280 ? 18.386 5.895 -14.127 1.00 89.88 280 TRP A O 1
ATOM 2234 N N . SER A 1 281 ? 17.709 6.875 -12.228 1.00 86.44 281 SER A N 1
ATOM 2235 C CA . SER A 1 281 ? 18.887 6.551 -11.419 1.00 86.44 281 SER A CA 1
ATOM 2236 C C . SER A 1 281 ? 18.635 5.460 -10.378 1.00 86.44 281 SER A C 1
ATOM 2238 O O . SER A 1 281 ? 19.530 5.151 -9.596 1.00 86.44 281 SER A O 1
ATOM 2240 N N . ASN A 1 282 ? 17.416 4.910 -10.301 1.00 86.12 282 ASN A N 1
ATOM 2241 C CA . ASN A 1 282 ? 16.942 4.087 -9.183 1.00 86.12 282 ASN A CA 1
ATOM 2242 C C . ASN A 1 282 ? 17.095 4.770 -7.801 1.00 86.12 282 ASN A C 1
ATOM 2244 O O . ASN A 1 282 ? 17.034 4.105 -6.759 1.00 86.12 282 ASN A O 1
ATOM 2248 N N . ALA A 1 283 ? 17.291 6.093 -7.760 1.00 81.56 283 ALA A N 1
ATOM 2249 C CA . ALA A 1 283 ? 17.333 6.879 -6.532 1.00 81.56 283 ALA A CA 1
ATOM 2250 C C . ALA A 1 283 ? 15.929 7.033 -5.919 1.00 81.56 283 ALA A C 1
ATOM 2252 O O . ALA A 1 283 ? 14.933 6.595 -6.486 1.00 81.56 283 ALA A O 1
ATOM 2253 N N . GLY A 1 284 ? 15.821 7.685 -4.757 1.00 72.75 284 GLY A N 1
ATOM 2254 C CA . GLY A 1 284 ? 14.539 7.840 -4.050 1.00 72.75 284 GLY A CA 1
ATOM 2255 C C . GLY A 1 284 ? 13.426 8.537 -4.850 1.00 72.75 284 GLY A C 1
ATOM 2256 O O . GLY A 1 284 ? 12.257 8.329 -4.558 1.00 72.75 284 GLY A O 1
ATOM 2257 N N . LYS A 1 285 ? 13.773 9.332 -5.872 1.00 74.62 285 LYS A N 1
ATOM 2258 C CA . LYS A 1 285 ? 12.810 10.007 -6.764 1.00 74.62 285 LYS A CA 1
ATOM 2259 C C . LYS A 1 285 ? 12.416 9.175 -7.995 1.00 74.62 285 LYS A C 1
ATOM 2261 O O . LYS A 1 285 ? 11.494 9.561 -8.704 1.00 74.62 285 LYS A O 1
ATOM 2266 N N . ASP A 1 286 ? 13.105 8.064 -8.251 1.00 78.69 286 ASP A N 1
ATOM 2267 C CA . ASP A 1 286 ? 12.854 7.136 -9.359 1.00 78.69 286 ASP A CA 1
ATOM 2268 C C . ASP A 1 286 ? 12.253 5.844 -8.802 1.00 78.69 286 ASP A C 1
ATOM 2270 O O . ASP A 1 286 ? 12.926 4.823 -8.635 1.00 78.69 286 ASP A O 1
ATOM 2274 N N . VAL A 1 287 ? 10.983 5.947 -8.418 1.00 80.00 287 VAL A N 1
ATOM 2275 C CA . VAL A 1 287 ? 10.232 4.852 -7.805 1.00 80.00 287 VAL A CA 1
ATOM 2276 C C . VAL A 1 287 ? 9.862 3.817 -8.869 1.00 80.00 287 VAL A C 1
ATOM 2278 O O . VAL A 1 287 ? 9.559 4.154 -10.017 1.00 80.00 287 VAL A O 1
ATOM 2281 N N . ASP A 1 288 ? 9.903 2.547 -8.476 1.00 82.94 288 ASP A N 1
ATOM 2282 C CA . ASP A 1 288 ? 9.440 1.419 -9.277 1.00 82.94 288 ASP A CA 1
ATOM 2283 C C . ASP A 1 288 ? 8.089 0.939 -8.716 1.00 82.94 288 ASP A C 1
ATOM 2285 O O . ASP A 1 288 ? 8.070 0.276 -7.673 1.00 82.94 288 ASP A O 1
ATOM 2289 N N . PRO A 1 289 ? 6.959 1.322 -9.339 1.00 81.25 289 PRO A N 1
ATOM 2290 C CA . PRO A 1 289 ? 5.635 1.017 -8.807 1.00 81.25 289 PRO A CA 1
ATOM 2291 C C . PRO A 1 289 ? 5.332 -0.484 -8.828 1.00 81.25 289 PRO A C 1
ATOM 2293 O O . PRO A 1 289 ? 4.651 -0.965 -7.929 1.00 81.25 289 PRO A O 1
ATOM 2296 N N . PHE A 1 290 ? 5.882 -1.240 -9.782 1.00 84.50 290 PHE A N 1
ATOM 2297 C CA . PHE A 1 290 ? 5.649 -2.683 -9.890 1.00 84.50 290 PHE A CA 1
ATOM 2298 C C . PHE A 1 290 ? 6.371 -3.455 -8.786 1.00 84.50 290 PHE A C 1
ATOM 2300 O O . PHE A 1 290 ? 5.806 -4.381 -8.207 1.00 84.50 290 PHE A O 1
ATOM 2307 N N . ARG A 1 291 ? 7.581 -3.017 -8.407 1.00 83.81 291 ARG A N 1
ATOM 2308 C CA . ARG A 1 291 ? 8.262 -3.555 -7.219 1.00 83.81 291 ARG A CA 1
ATOM 2309 C C . ARG A 1 291 ? 7.465 -3.287 -5.945 1.00 83.81 291 ARG A C 1
ATOM 2311 O O . ARG A 1 291 ? 7.391 -4.162 -5.088 1.00 83.81 291 ARG A O 1
ATOM 2318 N N . ASN A 1 292 ? 6.917 -2.079 -5.799 1.00 82.25 292 ASN A N 1
ATOM 2319 C CA . ASN A 1 292 ? 6.093 -1.737 -4.639 1.00 82.25 292 ASN A CA 1
ATOM 2320 C C . ASN A 1 292 ? 4.831 -2.598 -4.607 1.00 82.25 292 ASN A C 1
ATOM 2322 O O . ASN A 1 292 ? 4.582 -3.232 -3.595 1.00 82.25 292 ASN A O 1
ATOM 2326 N N . TYR A 1 293 ? 4.131 -2.730 -5.733 1.00 80.50 293 TYR A N 1
ATOM 2327 C CA . TYR A 1 293 ? 2.962 -3.597 -5.841 1.00 80.50 293 TYR A CA 1
ATOM 2328 C C . TYR A 1 293 ? 3.273 -5.050 -5.453 1.00 80.50 293 TYR A C 1
ATOM 2330 O O . TYR A 1 293 ? 2.558 -5.638 -4.646 1.00 80.50 293 TYR A O 1
ATOM 2338 N N . LEU A 1 294 ? 4.365 -5.628 -5.972 1.00 79.88 294 LEU A N 1
ATOM 2339 C CA . LEU A 1 294 ? 4.779 -6.984 -5.606 1.00 79.88 294 LEU A CA 1
ATOM 2340 C C . LEU A 1 294 ? 5.080 -7.094 -4.105 1.00 79.88 294 LEU A C 1
ATOM 2342 O O . LEU A 1 294 ? 4.676 -8.064 -3.462 1.00 79.88 294 LEU A O 1
ATOM 2346 N N . LYS A 1 295 ? 5.778 -6.103 -3.543 1.00 81.25 295 LYS A N 1
ATOM 2347 C CA . LYS A 1 295 ? 6.095 -6.034 -2.113 1.00 81.25 295 LYS A CA 1
ATOM 2348 C C . LYS A 1 295 ? 4.814 -5.982 -1.272 1.00 81.25 295 LYS A C 1
ATOM 2350 O O . LYS A 1 295 ? 4.681 -6.785 -0.354 1.00 81.25 295 LYS A O 1
ATOM 2355 N N . ASP A 1 296 ? 3.861 -5.129 -1.633 1.00 78.69 296 ASP A N 1
ATOM 2356 C CA . ASP A 1 296 ? 2.589 -4.955 -0.926 1.00 78.69 296 ASP A CA 1
ATOM 2357 C C . ASP A 1 296 ? 1.726 -6.223 -1.028 1.00 78.69 296 ASP A C 1
ATOM 2359 O O . ASP A 1 296 ? 1.197 -6.712 -0.030 1.00 78.69 296 ASP A O 1
ATOM 2363 N N . GLN A 1 297 ? 1.653 -6.833 -2.217 1.00 80.19 297 GLN A N 1
ATOM 2364 C CA . GLN A 1 297 ? 0.949 -8.099 -2.427 1.00 80.19 297 GLN A CA 1
ATOM 2365 C C . GLN A 1 297 ? 1.575 -9.233 -1.602 1.00 80.19 297 GLN A C 1
ATOM 2367 O O . GLN A 1 297 ? 0.862 -10.048 -1.011 1.00 80.19 297 GLN A O 1
ATOM 2372 N N . THR A 1 298 ? 2.906 -9.290 -1.545 1.00 82.69 298 THR A N 1
ATOM 2373 C CA . THR A 1 298 ? 3.628 -10.277 -0.731 1.00 82.69 298 THR A CA 1
ATOM 2374 C C . THR A 1 298 ? 3.371 -10.027 0.751 1.00 82.69 298 THR A C 1
ATOM 2376 O O . THR A 1 298 ? 3.079 -10.967 1.481 1.00 82.69 298 THR A O 1
ATOM 2379 N N . ALA A 1 299 ? 3.378 -8.770 1.196 1.00 83.44 299 ALA A N 1
ATOM 2380 C CA . ALA A 1 299 ? 3.074 -8.395 2.573 1.00 83.44 299 ALA A CA 1
ATOM 2381 C C . ALA A 1 299 ? 1.650 -8.753 2.998 1.00 83.44 299 ALA A C 1
ATOM 2383 O O . ALA A 1 299 ? 1.466 -9.287 4.096 1.00 83.44 299 ALA A O 1
ATOM 2384 N N . ALA A 1 300 ? 0.670 -8.559 2.115 1.00 79.12 300 ALA A N 1
ATOM 2385 C CA . ALA A 1 300 ? -0.698 -9.007 2.334 1.00 79.12 300 ALA A CA 1
ATOM 2386 C C . ALA A 1 300 ? -0.775 -10.542 2.454 1.00 79.12 300 ALA A C 1
ATOM 2388 O O . ALA A 1 300 ? -1.305 -11.060 3.436 1.00 79.12 300 ALA A O 1
ATOM 2389 N N . LYS A 1 301 ? -0.172 -11.287 1.513 1.00 82.31 301 LYS A N 1
ATOM 2390 C CA . LYS A 1 301 ? -0.148 -12.766 1.527 1.00 82.31 301 LYS A CA 1
ATOM 2391 C C . LYS A 1 301 ? 0.566 -13.335 2.756 1.00 82.31 301 LYS A C 1
ATOM 2393 O O . LYS A 1 301 ? 0.110 -14.316 3.337 1.00 82.31 301 LYS A O 1
ATOM 2398 N N . SER A 1 302 ? 1.667 -12.713 3.168 1.00 84.19 302 SER A N 1
ATOM 2399 C CA . SER A 1 302 ? 2.456 -13.098 4.342 1.00 84.19 302 SER A CA 1
ATOM 2400 C C . SER A 1 302 ? 1.882 -12.578 5.662 1.00 84.19 302 SER A C 1
ATOM 2402 O O . SER A 1 302 ? 2.500 -12.797 6.703 1.00 84.19 302 SER A O 1
ATOM 2404 N N . ARG A 1 303 ? 0.721 -11.903 5.640 1.00 83.38 303 ARG A N 1
ATOM 2405 C CA . ARG A 1 303 ? 0.041 -11.355 6.825 1.00 83.38 303 ARG A CA 1
ATOM 2406 C C . ARG A 1 303 ? 0.956 -10.464 7.672 1.00 83.38 303 ARG A C 1
ATOM 2408 O O . ARG A 1 303 ? 1.004 -10.570 8.897 1.00 83.38 303 ARG A O 1
ATOM 2415 N N . VAL A 1 304 ? 1.729 -9.595 7.013 1.00 81.69 304 VAL A N 1
ATOM 2416 C CA . VAL A 1 304 ? 2.527 -8.577 7.720 1.00 81.69 304 VAL A CA 1
ATOM 2417 C C . VAL A 1 304 ? 1.623 -7.615 8.470 1.00 81.69 304 VAL A C 1
ATOM 2419 O O . VAL A 1 304 ? 1.926 -7.257 9.612 1.00 81.69 304 VAL A O 1
ATOM 2422 N N . TRP A 1 305 ? 0.518 -7.236 7.834 1.00 81.69 305 TRP A N 1
ATOM 2423 C CA . TRP A 1 305 ? -0.580 -6.533 8.473 1.00 81.69 305 TRP A CA 1
ATOM 2424 C C . 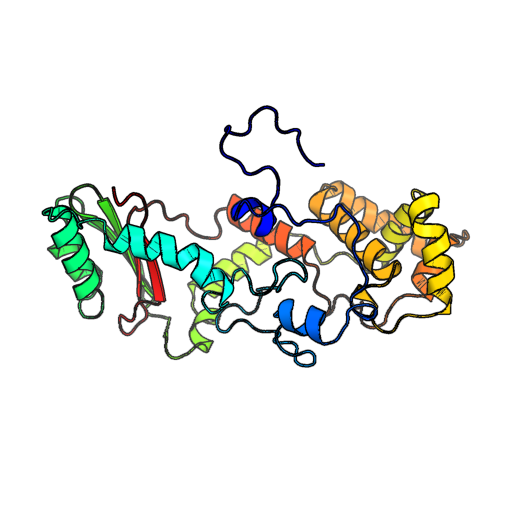TRP A 1 305 ? -1.588 -7.543 9.003 1.00 81.69 305 TRP A C 1
ATOM 2426 O O . TRP A 1 305 ? -1.862 -8.567 8.373 1.00 81.69 305 TRP A O 1
ATOM 2436 N N . GLU A 1 306 ? -2.094 -7.258 10.195 1.00 77.38 306 GLU A N 1
ATOM 2437 C CA . GLU A 1 306 ? -3.103 -8.085 10.833 1.00 77.38 306 GLU A CA 1
ATOM 2438 C C . GLU A 1 306 ? -4.418 -7.971 10.066 1.00 77.38 306 GLU A C 1
ATOM 2440 O O . GLU A 1 306 ? -4.857 -6.869 9.738 1.00 77.38 306 GLU A O 1
ATOM 2445 N N . PHE A 1 307 ? -5.025 -9.118 9.771 1.00 80.94 307 PHE A N 1
ATOM 2446 C CA . PHE A 1 307 ? -6.349 -9.158 9.174 1.00 80.94 307 PHE A CA 1
ATOM 2447 C C . PHE A 1 307 ? -7.395 -8.925 10.268 1.00 80.94 307 PHE A C 1
ATOM 2449 O O . PHE A 1 307 ? -7.312 -9.515 11.349 1.00 80.94 307 PHE A O 1
ATOM 2456 N N . VAL A 1 308 ? -8.337 -8.030 9.990 1.00 84.38 308 VAL A N 1
ATOM 2457 C CA . VAL A 1 308 ? -9.426 -7.642 10.888 1.00 84.38 308 VAL A CA 1
ATOM 2458 C C . VAL A 1 308 ? -10.704 -8.155 10.241 1.00 84.38 308 VAL A C 1
ATOM 2460 O O . VAL A 1 308 ? -11.017 -7.760 9.124 1.00 84.38 308 VAL A O 1
ATOM 2463 N N . GLU A 1 309 ? -11.374 -9.081 10.918 1.00 87.81 309 GLU A N 1
ATOM 2464 C CA . GLU A 1 309 ? -12.578 -9.775 10.425 1.00 87.81 309 GLU A CA 1
ATOM 2465 C C . GLU A 1 309 ? -13.840 -9.306 11.147 1.00 87.81 309 GLU A C 1
ATOM 2467 O O . GLU A 1 309 ? -14.929 -9.792 10.866 1.00 87.81 309 GLU A O 1
ATOM 2472 N N . GLU A 1 310 ? -13.690 -8.411 12.121 1.00 91.31 310 GLU A N 1
ATOM 2473 C CA . GLU A 1 310 ? -14.798 -7.943 12.934 1.00 91.31 310 GLU A CA 1
ATOM 2474 C C . GLU A 1 310 ? -15.738 -7.039 12.161 1.00 91.31 310 GLU A C 1
ATOM 2476 O O . GLU A 1 310 ? -15.305 -6.171 11.402 1.00 91.31 310 GLU A O 1
ATOM 2481 N N . ASP A 1 311 ? -17.023 -7.181 12.475 1.00 90.94 311 ASP A N 1
ATOM 2482 C CA . ASP A 1 311 ? -18.086 -6.346 11.927 1.00 90.94 311 ASP A CA 1
ATOM 2483 C C . ASP A 1 311 ? -17.862 -4.871 12.273 1.00 90.94 311 ASP A C 1
ATOM 2485 O O . ASP A 1 311 ? -18.163 -3.990 11.477 1.00 90.94 311 ASP A O 1
ATOM 2489 N N . ILE A 1 312 ? -17.317 -4.576 13.457 1.00 90.06 312 ILE A N 1
ATOM 2490 C CA . ILE A 1 312 ? -16.969 -3.217 13.878 1.00 90.06 312 ILE A CA 1
ATOM 2491 C C . ILE A 1 312 ? -15.505 -3.187 14.307 1.00 90.06 312 ILE A C 1
ATOM 2493 O O . ILE A 1 312 ? -15.124 -3.813 15.295 1.00 90.06 312 ILE A O 1
ATOM 2497 N N . PHE A 1 313 ? -14.691 -2.373 13.637 1.00 90.69 313 PHE A N 1
ATOM 2498 C CA . PHE A 1 313 ? -13.327 -2.081 14.065 1.00 90.69 313 PHE A CA 1
ATOM 2499 C C . PHE A 1 313 ? -13.106 -0.585 14.231 1.00 90.69 313 PHE A C 1
ATOM 2501 O O . PHE A 1 313 ? -13.264 0.188 13.288 1.00 90.69 313 PHE A O 1
ATOM 2508 N N . VAL A 1 314 ? -12.675 -0.172 15.422 1.00 89.38 314 VAL A N 1
ATOM 2509 C CA . VAL A 1 314 ? -12.335 1.227 15.693 1.00 89.38 314 VAL A CA 1
ATOM 2510 C C . VAL A 1 314 ? -10.949 1.323 16.305 1.00 89.38 314 VAL A C 1
ATOM 2512 O O . VAL A 1 314 ? -10.651 0.678 17.309 1.00 89.38 314 VAL A O 1
ATOM 2515 N N . ALA A 1 315 ? -10.112 2.173 15.717 1.00 89.75 315 ALA A N 1
ATOM 2516 C CA . ALA A 1 315 ? -8.819 2.539 16.268 1.00 89.75 315 ALA A CA 1
ATOM 2517 C C . ALA A 1 315 ? -8.837 3.991 16.751 1.00 89.75 315 ALA A C 1
ATOM 2519 O O . ALA A 1 315 ? -9.271 4.902 16.034 1.00 89.75 315 ALA A O 1
ATOM 2520 N N . VAL A 1 316 ? -8.318 4.206 17.956 1.00 88.50 316 VAL A N 1
ATOM 2521 C CA . VAL A 1 316 ? -8.164 5.514 18.591 1.00 88.50 316 VAL A CA 1
ATOM 2522 C C . VAL A 1 316 ? -6.702 5.809 18.905 1.00 88.50 316 VAL A C 1
ATOM 2524 O O . VAL A 1 316 ? -5.907 4.894 19.121 1.00 88.50 316 VAL A O 1
ATOM 2527 N N . ASP A 1 317 ? -6.337 7.088 18.904 1.00 90.00 317 ASP A N 1
ATOM 2528 C CA . ASP A 1 317 ? -5.011 7.557 19.314 1.00 90.00 317 ASP A CA 1
ATOM 2529 C C . ASP A 1 317 ? -4.856 7.609 20.847 1.00 90.00 317 ASP A C 1
ATOM 2531 O O . ASP A 1 317 ? -5.791 7.298 21.583 1.00 90.00 317 ASP A O 1
ATOM 2535 N N . LYS A 1 318 ? -3.689 8.056 21.332 1.00 93.19 318 LYS A N 1
ATOM 2536 C CA . LYS A 1 318 ? -3.381 8.202 22.769 1.00 93.19 318 LYS A CA 1
ATOM 2537 C C . LYS A 1 318 ? -4.330 9.123 23.557 1.00 93.19 318 LYS A C 1
ATOM 2539 O O . LYS A 1 318 ? -4.266 9.159 24.781 1.00 93.19 318 LYS A O 1
ATOM 2544 N N . ASN A 1 319 ? -5.117 9.945 22.861 1.00 91.50 319 ASN A N 1
ATOM 2545 C CA . ASN A 1 319 ? -6.075 10.889 23.431 1.00 91.50 319 ASN A CA 1
ATOM 2546 C C . ASN A 1 319 ? -7.525 10.442 23.150 1.00 91.50 319 ASN A C 1
ATOM 2548 O O . ASN A 1 319 ? -8.435 11.265 23.231 1.00 91.50 319 ASN A O 1
ATOM 2552 N N . LEU A 1 320 ? -7.730 9.175 22.769 1.00 89.62 320 LEU A N 1
ATOM 2553 C CA . LEU A 1 320 ? -9.014 8.586 22.383 1.00 89.62 320 LEU A CA 1
ATOM 2554 C C . LEU A 1 320 ? -9.674 9.218 21.143 1.00 89.62 320 LEU A C 1
ATOM 2556 O O . LEU A 1 320 ? -10.848 8.979 20.859 1.00 89.62 320 LEU A O 1
ATOM 2560 N N . ASN A 1 321 ? -8.932 9.979 20.335 1.00 85.94 321 ASN A N 1
ATOM 2561 C CA . ASN A 1 321 ? -9.463 10.462 19.067 1.00 85.94 321 ASN A CA 1
ATOM 2562 C C . ASN A 1 321 ? -9.539 9.309 18.071 1.00 85.94 321 ASN A C 1
ATOM 2564 O O . ASN A 1 321 ? -8.533 8.656 17.794 1.00 85.94 321 ASN A O 1
ATOM 2568 N N . VAL A 1 322 ? -10.701 9.125 17.445 1.00 83.69 322 VAL A N 1
ATOM 2569 C CA . VAL A 1 322 ? -10.875 8.137 16.373 1.00 83.69 322 VAL A CA 1
ATOM 2570 C C . VAL A 1 322 ? -9.952 8.472 15.200 1.00 83.69 322 VAL A C 1
ATOM 2572 O O . VAL A 1 322 ? -10.035 9.564 14.618 1.00 83.69 322 VAL A O 1
ATOM 2575 N N . VAL A 1 323 ? -9.074 7.529 14.858 1.00 82.81 323 VAL A N 1
ATOM 2576 C CA . VAL A 1 323 ? -8.156 7.607 13.710 1.00 82.81 323 VAL A CA 1
ATOM 2577 C C . VAL A 1 323 ? -8.579 6.699 12.568 1.00 82.81 323 VAL A C 1
ATOM 2579 O O . VAL A 1 323 ? -8.288 7.006 11.417 1.00 82.81 323 VAL A O 1
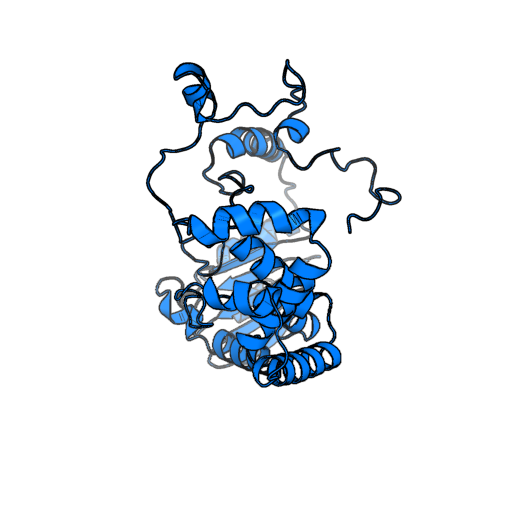ATOM 2582 N N . PHE A 1 324 ? -9.300 5.623 12.875 1.00 83.75 324 PHE A N 1
ATOM 2583 C CA . PHE A 1 324 ? -9.880 4.730 11.885 1.00 83.75 324 PHE A CA 1
ATOM 2584 C C . PHE A 1 324 ? -11.161 4.108 12.437 1.00 83.75 324 PHE A C 1
ATOM 2586 O O . PHE A 1 324 ? -11.232 3.786 13.622 1.00 83.75 324 PHE A O 1
ATOM 2593 N N . CYS A 1 325 ? -12.155 3.941 11.574 1.00 83.88 325 CYS A N 1
ATOM 2594 C CA . CYS A 1 325 ? -13.386 3.229 11.872 1.00 83.88 325 CYS A CA 1
ATOM 2595 C C . CYS A 1 325 ? -13.794 2.473 10.610 1.00 83.88 325 CYS A C 1
ATOM 2597 O O . CYS A 1 325 ? -13.883 3.081 9.543 1.00 83.88 325 CYS A O 1
ATOM 2599 N N . ASN A 1 326 ? -14.024 1.174 10.746 1.00 81.44 326 ASN A N 1
ATOM 2600 C CA . ASN A 1 326 ? -14.643 0.349 9.727 1.00 81.44 326 ASN A CA 1
ATOM 2601 C C . ASN A 1 326 ? -15.854 -0.337 10.336 1.00 81.44 326 ASN A C 1
ATOM 2603 O O . ASN A 1 326 ? -15.779 -0.839 11.460 1.00 81.44 326 ASN A O 1
ATOM 2607 N N . VAL A 1 327 ? -16.951 -0.342 9.588 1.00 79.06 327 VAL A N 1
ATOM 2608 C CA . VAL A 1 327 ? -18.148 -1.068 9.977 1.00 79.06 327 VAL A CA 1
ATOM 2609 C C . VAL A 1 327 ? -18.691 -1.810 8.768 1.00 79.06 327 VAL A C 1
ATOM 2611 O O . VAL A 1 327 ? -19.020 -1.201 7.752 1.00 79.06 327 VAL A O 1
ATOM 2614 N N . GLU A 1 328 ? -18.801 -3.120 8.908 1.00 76.94 328 GLU A N 1
ATOM 2615 C CA . GLU A 1 328 ? -19.280 -4.056 7.902 1.00 76.94 328 GLU A CA 1
ATOM 2616 C C . GLU A 1 328 ? -20.476 -4.845 8.455 1.00 76.94 328 GLU A C 1
ATOM 2618 O O . GLU A 1 328 ? -20.741 -4.855 9.656 1.00 76.94 328 GLU A O 1
ATOM 2623 N N . ASN A 1 329 ? -21.250 -5.469 7.563 1.00 73.94 329 ASN A N 1
ATOM 2624 C CA . ASN A 1 329 ? -22.362 -6.366 7.912 1.00 73.94 329 ASN A CA 1
ATOM 2625 C C . ASN A 1 329 ? -23.389 -5.788 8.909 1.00 73.94 329 ASN A C 1
ATOM 2627 O O . ASN A 1 329 ? -23.905 -6.518 9.751 1.00 73.94 329 ASN A O 1
ATOM 2631 N N . ILE A 1 330 ? -23.710 -4.488 8.845 1.00 64.62 330 ILE A N 1
ATOM 2632 C CA . ILE A 1 330 ? -24.639 -3.841 9.799 1.00 64.62 330 ILE A CA 1
ATOM 2633 C C . ILE A 1 330 ? -26.072 -4.402 9.713 1.00 64.62 330 ILE A C 1
ATOM 2635 O O . ILE A 1 330 ? -26.810 -4.298 10.691 1.00 64.62 330 ILE A O 1
ATOM 2639 N N . VAL A 1 331 ? -26.474 -5.017 8.592 1.00 55.41 331 VAL A N 1
ATOM 2640 C CA . VAL A 1 331 ? -27.874 -5.393 8.310 1.00 55.41 331 VAL A CA 1
ATOM 2641 C C . VAL A 1 331 ? -28.013 -6.838 7.869 1.00 55.41 331 VAL A C 1
ATOM 2643 O O . VAL A 1 331 ? -27.252 -7.241 6.963 1.00 55.41 331 VAL A O 1
#